Protein AF-A0A454VY52-F1 (afdb_monomer)

Mean predicted aligned error: 17.83 Å

Sequence (222 aa):
MTVPSAQPVSLRSGSPAVVELTGISASFTPLELEGLIRTAAEAVYGDEDDLSSRQRELASRAYTLMVWEAEADFEEKPAVCADGASSPSGYARLLALQEQLRAQALIVETEFTELLRALFPQAAHMVLRIGRNDSFILSRAVTAQGATVHLFDDPDHPMPALPEELARAWGLDPQLEPDLDHIVGDLQEAGVTFGSLPEEARDLEIGDRYEYIPSLSLETAT

Structure (mmCIF, N/CA/C/O backbone):
data_AF-A0A454VY52-F1
#
_entry.id   AF-A0A454VY52-F1
#
loop_
_atom_site.group_PDB
_atom_site.id
_atom_site.type_symbol
_atom_site.label_atom_id
_atom_site.label_alt_id
_atom_site.label_comp_id
_atom_site.label_asym_id
_atom_site.label_entity_id
_atom_site.label_seq_id
_atom_site.pdbx_PDB_ins_code
_atom_site.Cartn_x
_atom_site.Cartn_y
_atom_site.Cartn_z
_atom_site.occupancy
_atom_site.B_iso_or_equiv
_atom_site.auth_seq_id
_atom_site.auth_comp_id
_atom_site.auth_asym_id
_atom_site.auth_atom_id
_atom_site.pdbx_PDB_model_num
ATOM 1 N N . MET A 1 1 ? -50.485 11.106 -31.209 1.00 38.19 1 MET A N 1
ATOM 2 C CA . MET A 1 1 ? -49.590 10.997 -30.039 1.00 38.19 1 MET A CA 1
ATOM 3 C C . MET A 1 1 ? -48.591 9.906 -30.365 1.00 38.19 1 MET A C 1
ATOM 5 O O . MET A 1 1 ? -48.995 8.760 -30.493 1.00 38.19 1 MET A O 1
ATOM 9 N N . THR A 1 2 ? -47.349 10.290 -30.644 1.00 38.47 2 THR A N 1
ATOM 10 C CA . THR A 1 2 ? -46.321 9.423 -31.237 1.00 38.47 2 THR A CA 1
ATOM 11 C C . THR A 1 2 ? -45.205 9.250 -30.215 1.00 38.47 2 THR A C 1
ATOM 13 O O . THR A 1 2 ? -44.679 10.242 -29.717 1.00 38.47 2 THR A O 1
ATOM 16 N N . VAL A 1 3 ? -44.900 8.003 -29.868 1.00 36.75 3 VAL A N 1
ATOM 17 C CA . VAL A 1 3 ? -43.839 7.617 -28.926 1.00 36.75 3 VAL A CA 1
ATOM 18 C C . VAL A 1 3 ? -42.485 7.677 -29.652 1.00 36.75 3 VAL A C 1
ATOM 20 O O . VAL A 1 3 ? -42.415 7.179 -30.777 1.00 36.75 3 VAL A O 1
ATOM 23 N N . PRO A 1 4 ? -41.414 8.258 -29.080 1.00 40.66 4 PRO A N 1
ATOM 24 C CA . PRO A 1 4 ? -40.087 8.190 -29.683 1.00 40.66 4 PRO A CA 1
ATOM 25 C C . PRO A 1 4 ? -39.418 6.839 -29.389 1.00 40.66 4 PRO A C 1
ATOM 27 O O . PRO A 1 4 ? -39.290 6.428 -28.237 1.00 40.66 4 PRO A O 1
ATOM 30 N N . SER A 1 5 ? -38.981 6.160 -30.451 1.00 37.31 5 SER A N 1
ATOM 31 C CA . SER A 1 5 ? -38.147 4.956 -30.393 1.00 37.31 5 SER A CA 1
ATOM 32 C C . SER A 1 5 ? -36.747 5.285 -29.872 1.00 37.31 5 SER A C 1
ATOM 34 O O . SER A 1 5 ? -36.065 6.150 -30.422 1.00 37.31 5 SER A O 1
ATOM 36 N N . ALA A 1 6 ? -36.302 4.554 -28.851 1.00 38.78 6 ALA A N 1
ATOM 37 C CA . ALA A 1 6 ? -34.914 4.545 -28.407 1.00 38.78 6 ALA A CA 1
ATOM 38 C C . ALA A 1 6 ? -34.026 3.866 -29.465 1.00 38.78 6 ALA A C 1
ATOM 40 O O . ALA A 1 6 ? -34.329 2.765 -29.929 1.00 38.78 6 ALA A O 1
ATOM 41 N N . GLN A 1 7 ? -32.937 4.529 -29.854 1.00 39.19 7 GLN A N 1
ATOM 42 C CA . GLN A 1 7 ? -31.888 3.925 -30.675 1.00 39.19 7 GLN A CA 1
ATOM 43 C C . GLN A 1 7 ? -30.948 3.093 -29.787 1.00 39.19 7 GLN A C 1
ATOM 45 O O . GLN A 1 7 ? -30.604 3.549 -28.694 1.00 39.19 7 GLN A O 1
ATOM 50 N N . PRO A 1 8 ? -30.502 1.903 -30.225 1.00 39.50 8 PRO A N 1
ATOM 51 C CA . PRO A 1 8 ? -29.491 1.146 -29.501 1.00 39.50 8 PRO A CA 1
ATOM 52 C C . PRO A 1 8 ? -28.125 1.835 -29.620 1.00 39.50 8 PRO A C 1
ATOM 54 O O . PRO A 1 8 ? -27.665 2.163 -30.713 1.00 39.50 8 PRO A O 1
ATOM 57 N N . VAL A 1 9 ? -27.480 2.044 -28.472 1.00 42.03 9 VAL A N 1
ATOM 58 C CA . VAL A 1 9 ? -26.104 2.535 -28.365 1.00 42.03 9 VAL A CA 1
ATOM 59 C C . VAL A 1 9 ? -25.166 1.462 -28.918 1.00 42.03 9 VAL A C 1
ATOM 61 O O . VAL A 1 9 ? -25.049 0.376 -28.354 1.00 42.03 9 VAL A O 1
ATOM 64 N N . SER A 1 10 ? -24.502 1.762 -30.033 1.00 38.31 10 SER A N 1
ATOM 65 C CA . SER A 1 10 ? -23.428 0.931 -30.577 1.00 38.31 10 SER A CA 1
ATOM 66 C C . SER A 1 10 ? -22.251 0.895 -29.602 1.00 38.31 10 SER A C 1
ATOM 68 O O . SER A 1 10 ? -21.487 1.856 -29.507 1.00 38.31 10 SER A O 1
ATOM 70 N N . LEU A 1 11 ? -22.086 -0.228 -28.903 1.00 39.97 11 LEU A N 1
ATOM 71 C CA . LEU A 1 11 ? -20.856 -0.571 -28.194 1.00 39.97 11 LEU A CA 1
ATOM 72 C C . LEU A 1 11 ? -19.725 -0.678 -29.224 1.00 39.97 11 LEU A C 1
ATOM 74 O O . LEU A 1 11 ? -19.688 -1.600 -30.038 1.00 39.97 11 LEU A O 1
ATOM 78 N N . ARG A 1 12 ? -18.808 0.293 -29.217 1.00 40.50 12 ARG A N 1
ATOM 79 C CA . ARG A 1 12 ? -17.539 0.172 -29.934 1.00 40.50 12 ARG A CA 1
ATOM 80 C C . ARG A 1 12 ? -16.719 -0.910 -29.235 1.00 40.50 12 ARG A C 1
ATOM 82 O O . ARG A 1 12 ? -16.212 -0.682 -28.143 1.00 40.50 12 ARG A O 1
ATOM 89 N N . SER A 1 13 ? -16.595 -2.074 -29.865 1.00 42.94 13 SER A N 1
ATOM 90 C CA . SER A 1 13 ? -15.594 -3.078 -29.508 1.00 42.94 13 SER A CA 1
ATOM 91 C C . SER A 1 13 ? -14.200 -2.459 -29.632 1.00 42.94 13 SER A C 1
ATOM 93 O O . SER A 1 13 ? -13.708 -2.248 -30.740 1.00 42.94 13 SER A O 1
ATOM 95 N N . GLY A 1 14 ? -13.578 -2.130 -28.500 1.00 37.53 14 GLY A N 1
ATOM 96 C CA . GLY A 1 14 ? -12.150 -1.846 -28.431 1.00 37.53 14 GLY A CA 1
ATOM 97 C C . GLY A 1 14 ? -11.383 -3.155 -28.590 1.00 37.53 14 GLY A C 1
ATOM 98 O O . GLY A 1 14 ? -11.538 -4.066 -27.782 1.00 37.53 14 GLY A O 1
ATOM 99 N N . SER A 1 15 ? -10.601 -3.270 -29.660 1.00 39.31 15 SER A N 1
ATOM 100 C CA . SER A 1 15 ? -9.605 -4.333 -29.806 1.00 39.31 15 SER A CA 1
ATOM 101 C C . SER A 1 15 ? -8.561 -4.183 -28.686 1.00 39.31 15 SER A C 1
ATOM 103 O O . SER A 1 15 ? -8.187 -3.041 -28.405 1.00 39.31 15 SER A O 1
ATOM 105 N N . PRO A 1 16 ? -8.076 -5.265 -28.044 1.00 41.09 16 PRO A N 1
ATOM 106 C CA . PRO A 1 16 ? -6.993 -5.149 -27.072 1.00 41.09 16 PRO A CA 1
ATOM 107 C C . PRO A 1 16 ? -5.774 -4.535 -27.765 1.00 41.09 16 PRO A C 1
ATOM 109 O O . PRO A 1 16 ? -5.419 -4.940 -28.875 1.00 41.09 16 PRO A O 1
ATOM 112 N N . ALA A 1 17 ? -5.173 -3.522 -27.141 1.00 45.44 17 ALA A N 1
ATOM 113 C CA . ALA A 1 17 ? -3.943 -2.921 -27.629 1.00 45.44 17 ALA A CA 1
ATOM 114 C C . ALA A 1 17 ? -2.857 -4.007 -27.667 1.00 45.44 17 ALA A C 1
ATOM 116 O O . ALA A 1 17 ? -2.476 -4.553 -26.635 1.00 45.44 17 ALA A O 1
ATOM 117 N N . VAL A 1 18 ? -2.403 -4.361 -28.868 1.00 47.44 18 VAL A N 1
ATOM 118 C CA . VAL A 1 18 ? -1.293 -5.296 -29.052 1.00 47.44 18 VAL A CA 1
ATOM 119 C C . VAL A 1 18 ? -0.018 -4.521 -28.745 1.00 47.44 18 VAL A C 1
ATOM 121 O O . VAL A 1 18 ? 0.366 -3.635 -29.504 1.00 47.44 18 VAL A O 1
ATOM 124 N N . VAL A 1 19 ? 0.595 -4.808 -27.597 1.00 54.12 19 VAL A N 1
ATOM 125 C CA . VAL A 1 19 ? 1.893 -4.241 -27.222 1.00 54.12 19 VAL A CA 1
ATOM 126 C C . VAL A 1 19 ? 2.963 -4.950 -28.046 1.00 54.12 19 VAL A C 1
ATOM 128 O O . VAL A 1 19 ? 3.201 -6.144 -27.873 1.00 54.12 19 VAL A O 1
ATOM 131 N N . GLU A 1 20 ? 3.582 -4.223 -28.971 1.00 62.28 20 GLU A N 1
ATOM 132 C CA . GLU A 1 20 ? 4.707 -4.716 -29.762 1.00 62.28 20 GLU A CA 1
ATOM 133 C C . GLU A 1 20 ? 6.004 -4.484 -28.975 1.00 62.28 20 GLU A C 1
ATOM 135 O O . GLU A 1 20 ? 6.396 -3.347 -28.712 1.00 62.28 20 GLU A O 1
ATOM 140 N N . LEU A 1 21 ? 6.635 -5.573 -28.533 1.00 61.97 21 LEU A N 1
ATOM 141 C CA . LEU A 1 21 ? 7.903 -5.527 -27.807 1.00 61.97 21 LEU A CA 1
ATOM 142 C C . LEU A 1 21 ? 9.052 -5.287 -28.794 1.00 61.97 21 LEU A C 1
ATOM 144 O O . LEU A 1 21 ? 9.101 -5.907 -29.853 1.00 61.97 21 LEU A O 1
ATOM 148 N N . THR A 1 22 ? 9.989 -4.406 -28.442 1.00 70.31 22 THR A N 1
ATOM 149 C CA . THR A 1 22 ? 11.142 -4.044 -29.284 1.00 70.31 22 THR A CA 1
ATOM 150 C C . THR A 1 22 ? 12.463 -4.273 -28.555 1.00 70.31 22 THR A C 1
ATOM 152 O O . THR A 1 22 ? 12.531 -4.076 -27.343 1.00 70.31 22 THR A O 1
ATOM 155 N N . GLY A 1 23 ? 13.531 -4.597 -29.292 1.00 73.25 23 GLY A N 1
ATOM 156 C CA . GLY A 1 23 ? 14.863 -4.857 -28.730 1.00 73.25 23 GLY A CA 1
ATOM 157 C C . GLY A 1 23 ? 14.980 -6.268 -28.148 1.00 73.25 23 GLY A C 1
ATOM 158 O O . GLY A 1 23 ? 14.305 -7.19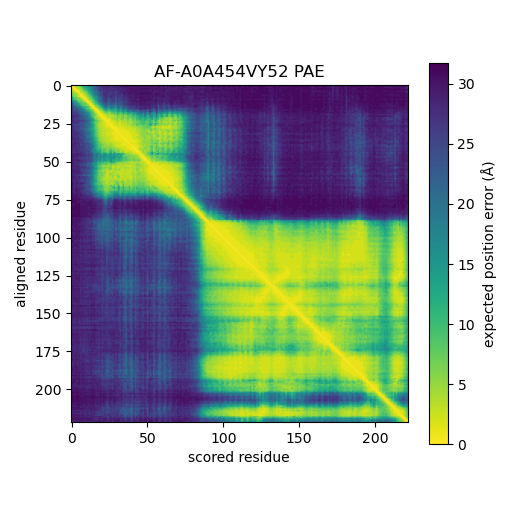0 -28.608 1.00 73.25 23 GLY A O 1
ATOM 159 N N . ILE A 1 24 ? 15.811 -6.448 -27.119 1.00 68.50 24 ILE A N 1
ATOM 160 C CA . ILE A 1 24 ? 16.050 -7.760 -26.489 1.00 68.50 24 ILE A CA 1
ATOM 161 C C . ILE A 1 24 ? 14.750 -8.420 -26.005 1.00 68.50 24 ILE A C 1
ATOM 163 O O . ILE A 1 24 ? 14.586 -9.629 -26.163 1.00 68.50 24 ILE A O 1
ATOM 167 N N . SER A 1 25 ? 13.787 -7.644 -25.497 1.00 70.62 25 SER A N 1
ATOM 168 C CA . SER A 1 25 ? 12.498 -8.156 -25.006 1.00 70.62 25 SER A CA 1
ATOM 169 C C . SER A 1 25 ? 11.636 -8.813 -26.091 1.00 70.62 25 SER A C 1
ATOM 171 O O . SER A 1 25 ? 10.838 -9.687 -25.769 1.00 70.62 25 SER A O 1
ATOM 173 N N . ALA A 1 26 ? 11.840 -8.479 -27.371 1.00 80.38 26 ALA A N 1
ATOM 174 C CA . ALA A 1 26 ? 11.170 -9.138 -28.495 1.00 80.38 26 ALA A CA 1
ATOM 175 C C . ALA A 1 26 ? 11.631 -10.595 -28.702 1.00 80.38 26 ALA A C 1
ATOM 177 O O . ALA A 1 26 ? 10.949 -11.378 -29.361 1.00 80.38 26 ALA A O 1
ATOM 178 N N . SER A 1 27 ? 12.787 -10.966 -28.139 1.00 76.50 27 SER A N 1
ATOM 179 C CA . SER A 1 27 ? 13.351 -12.321 -28.229 1.00 76.50 27 SER A CA 1
ATOM 180 C C . SER A 1 27 ? 12.780 -13.286 -27.187 1.00 76.50 27 SER A C 1
ATOM 182 O O . SER A 1 27 ? 13.169 -14.455 -27.160 1.00 76.50 27 SER A O 1
ATOM 184 N N . PHE A 1 28 ? 11.878 -12.805 -26.328 1.00 74.19 28 PHE A N 1
ATOM 185 C CA . PHE A 1 28 ? 11.302 -13.562 -25.225 1.00 74.19 28 PHE A CA 1
ATOM 186 C C . PHE A 1 28 ? 9.781 -13.578 -25.319 1.00 74.19 28 PHE A C 1
ATOM 188 O O . PHE A 1 28 ? 9.130 -12.581 -25.631 1.00 74.19 28 PHE A O 1
ATOM 195 N N . THR A 1 29 ? 9.198 -14.731 -25.019 1.00 75.31 29 THR A N 1
ATOM 196 C CA . THR A 1 29 ? 7.755 -14.842 -24.816 1.00 75.31 29 THR A CA 1
ATOM 197 C C . THR A 1 29 ? 7.339 -14.124 -23.524 1.00 75.31 29 THR A C 1
ATOM 199 O O . THR A 1 29 ? 8.159 -13.970 -22.616 1.00 75.31 29 THR A O 1
ATOM 202 N N . PRO A 1 30 ? 6.059 -13.737 -23.370 1.00 72.25 30 PRO A N 1
ATOM 203 C CA . PRO A 1 30 ? 5.575 -13.114 -22.134 1.00 72.25 30 PRO A CA 1
ATOM 204 C C . PRO A 1 30 ? 5.890 -13.924 -20.865 1.00 72.25 30 PRO A C 1
ATOM 206 O O . PRO A 1 30 ? 6.286 -13.358 -19.852 1.00 72.25 30 PRO A O 1
ATOM 209 N N . LEU A 1 31 ? 5.803 -15.257 -20.946 1.00 65.94 31 LEU A N 1
ATOM 210 C CA . LEU A 1 31 ? 6.137 -16.169 -19.843 1.00 65.94 31 LEU A CA 1
ATOM 211 C C . LEU A 1 31 ? 7.638 -16.189 -19.518 1.00 65.94 31 LEU A C 1
ATOM 213 O O . LEU A 1 31 ? 8.027 -16.381 -18.369 1.00 65.94 31 LEU A O 1
ATOM 217 N N . GLU A 1 32 ? 8.498 -16.014 -20.519 1.00 64.94 32 GLU A N 1
ATOM 218 C CA . GLU A 1 32 ? 9.943 -15.926 -20.305 1.00 64.94 32 GLU A CA 1
ATOM 219 C C . GLU A 1 32 ? 10.342 -14.566 -19.724 1.00 64.94 32 GLU A C 1
ATOM 221 O O . GLU A 1 32 ? 11.249 -14.520 -18.899 1.00 64.94 32 GLU A O 1
ATOM 226 N N . LEU A 1 33 ? 9.645 -13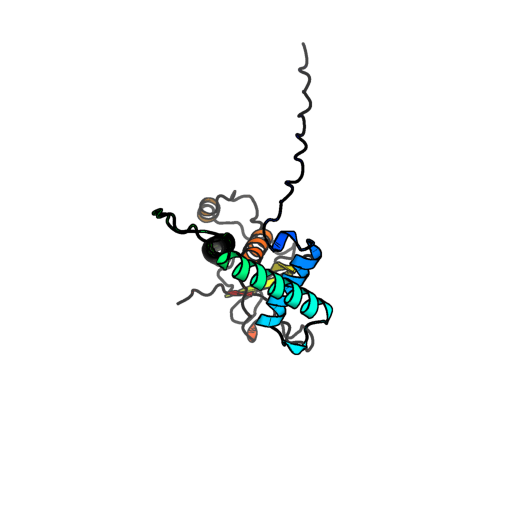.482 -20.085 1.00 72.31 33 LEU A N 1
ATOM 227 C CA . LEU A 1 33 ? 9.842 -12.161 -19.479 1.00 72.31 33 LEU A CA 1
ATOM 228 C C . LEU A 1 33 ? 9.432 -12.146 -18.006 1.00 72.31 33 LEU A C 1
ATOM 230 O O . LEU A 1 33 ? 10.197 -11.675 -17.170 1.00 72.31 33 LEU A O 1
ATOM 234 N N . GLU A 1 34 ? 8.277 -12.720 -17.671 1.00 73.25 34 GLU A N 1
ATOM 235 C CA . GLU A 1 34 ? 7.867 -12.916 -16.277 1.00 73.25 34 GLU A CA 1
ATOM 236 C C . GLU A 1 34 ? 8.902 -13.758 -15.511 1.00 73.25 34 GLU A C 1
ATOM 238 O O . GLU A 1 34 ? 9.314 -13.402 -14.406 1.00 73.25 34 GLU A O 1
ATOM 243 N N . GLY A 1 35 ? 9.387 -14.839 -16.132 1.00 69.69 35 GLY A N 1
ATOM 244 C CA . GLY A 1 35 ? 10.448 -15.676 -15.577 1.00 69.69 35 GLY A CA 1
ATOM 245 C C . GLY A 1 35 ? 11.749 -14.908 -15.330 1.00 69.69 35 GLY A C 1
ATOM 246 O O . GLY A 1 35 ? 12.363 -15.084 -14.280 1.00 69.69 35 GLY A O 1
ATOM 247 N N . LEU A 1 36 ? 12.155 -14.030 -16.249 1.00 75.69 36 LEU A N 1
ATOM 248 C CA . LEU A 1 36 ? 13.336 -13.174 -16.104 1.00 75.69 36 LEU A CA 1
ATOM 249 C C . LEU A 1 36 ? 13.170 -12.139 -14.986 1.00 75.69 36 LEU A C 1
ATOM 251 O O . LEU A 1 36 ? 14.092 -11.966 -14.194 1.00 75.69 36 LEU A O 1
ATOM 255 N N . ILE A 1 37 ? 12.002 -11.500 -14.880 1.00 72.75 37 ILE A N 1
ATOM 256 C CA . ILE A 1 37 ? 11.701 -10.526 -13.819 1.00 72.75 37 ILE A CA 1
ATOM 257 C C . ILE A 1 37 ? 11.744 -11.204 -12.447 1.00 72.75 37 ILE A C 1
ATOM 259 O O . ILE A 1 37 ? 12.391 -10.701 -11.530 1.00 72.75 37 ILE A O 1
ATOM 263 N N . ARG A 1 38 ? 11.124 -12.383 -12.316 1.00 72.00 38 ARG A N 1
ATOM 264 C CA . ARG A 1 38 ? 11.160 -13.164 -11.072 1.00 72.00 38 ARG A CA 1
ATOM 265 C C . ARG A 1 38 ? 12.580 -13.611 -10.724 1.00 72.00 38 ARG A C 1
ATOM 267 O O . ARG A 1 38 ? 12.989 -13.481 -9.581 1.00 72.00 38 ARG A O 1
ATOM 274 N N . THR A 1 39 ? 13.349 -14.055 -11.719 1.00 73.56 39 THR A N 1
ATOM 275 C CA . THR A 1 39 ? 14.765 -14.427 -11.544 1.00 73.56 39 THR A CA 1
ATOM 276 C C . THR A 1 39 ? 15.608 -13.245 -11.065 1.00 73.56 39 THR A C 1
ATOM 278 O O . THR A 1 39 ? 16.445 -13.411 -10.187 1.00 73.56 39 THR A O 1
ATOM 281 N N . ALA A 1 40 ? 15.385 -12.045 -11.610 1.00 70.38 40 ALA A N 1
ATOM 282 C CA . ALA A 1 40 ? 16.086 -10.838 -11.178 1.00 70.38 40 ALA A CA 1
ATOM 283 C C . ALA A 1 40 ? 15.712 -10.439 -9.742 1.00 70.38 40 ALA A C 1
ATOM 285 O O . ALA A 1 40 ? 16.581 -10.041 -8.974 1.00 70.38 40 ALA A O 1
ATOM 286 N N . ALA A 1 41 ? 14.441 -10.589 -9.362 1.00 61.91 41 ALA A N 1
ATOM 287 C CA . ALA A 1 41 ? 13.999 -10.357 -7.991 1.00 61.91 41 ALA A CA 1
ATOM 288 C C . ALA A 1 41 ? 14.614 -11.374 -7.010 1.00 61.91 41 ALA A C 1
ATOM 290 O O . ALA A 1 41 ? 15.133 -10.983 -5.969 1.00 61.91 41 ALA A O 1
ATOM 291 N N . GLU A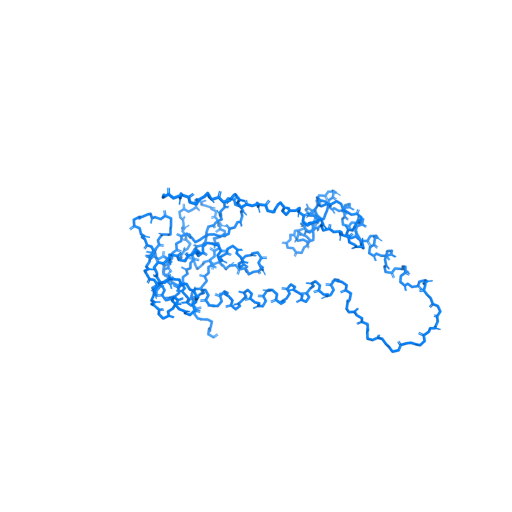 1 42 ? 14.623 -12.663 -7.356 1.00 68.75 42 GLU A N 1
ATOM 292 C CA . GLU A 1 42 ? 15.230 -13.722 -6.537 1.00 68.75 42 GLU A CA 1
ATOM 293 C C . GLU A 1 42 ? 16.749 -13.556 -6.400 1.00 68.75 42 GLU A C 1
ATOM 295 O O . GLU A 1 42 ? 17.276 -13.748 -5.314 1.00 68.75 42 GLU A O 1
ATOM 300 N N . ALA A 1 43 ? 17.452 -13.113 -7.445 1.00 65.12 43 ALA A N 1
ATOM 301 C CA . ALA A 1 43 ? 18.889 -12.841 -7.366 1.00 65.12 43 ALA A CA 1
ATOM 302 C C . ALA A 1 43 ? 19.241 -11.620 -6.489 1.00 65.12 43 ALA A C 1
ATOM 304 O O . ALA A 1 43 ? 20.348 -11.537 -5.970 1.00 65.12 43 ALA A O 1
ATOM 305 N N . VAL A 1 44 ? 18.326 -10.654 -6.331 1.00 63.22 44 VAL A N 1
ATOM 306 C CA . VAL A 1 44 ? 18.555 -9.441 -5.519 1.00 63.22 44 VAL A CA 1
ATOM 307 C C . VAL A 1 44 ? 18.138 -9.639 -4.059 1.00 63.22 44 VAL A C 1
ATOM 309 O O . VAL A 1 44 ? 18.764 -9.071 -3.163 1.00 63.22 44 VAL A O 1
ATOM 312 N N . TYR A 1 45 ? 17.075 -10.410 -3.817 1.00 59.00 45 TYR A N 1
ATOM 313 C CA . TYR A 1 45 ? 16.438 -10.530 -2.500 1.00 5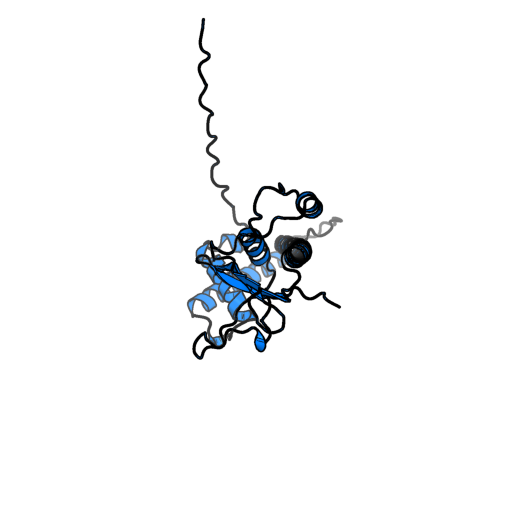9.00 45 TYR A CA 1
ATOM 314 C C . TYR A 1 45 ? 16.488 -11.941 -1.892 1.00 59.00 45 TYR A C 1
ATOM 316 O O . TYR A 1 45 ? 16.144 -12.098 -0.721 1.00 59.00 45 TYR A O 1
ATOM 324 N N . GLY A 1 46 ? 16.885 -12.955 -2.661 1.00 60.75 46 GLY A N 1
ATOM 325 C CA . GLY A 1 46 ? 16.996 -14.355 -2.243 1.00 60.75 46 GLY A CA 1
ATOM 326 C C . GLY A 1 46 ? 18.439 -14.869 -2.237 1.00 60.75 46 GLY A C 1
ATOM 327 O O . GLY A 1 46 ? 19.389 -14.091 -2.314 1.00 60.75 46 GLY A O 1
ATOM 328 N N . ASP A 1 47 ? 18.599 -16.188 -2.113 1.00 60.44 47 ASP A N 1
ATOM 329 C CA . ASP A 1 47 ? 19.894 -16.864 -2.236 1.00 60.44 47 ASP A CA 1
ATOM 330 C C . ASP A 1 47 ? 20.159 -17.203 -3.714 1.00 60.44 47 ASP A C 1
ATOM 332 O O . ASP A 1 47 ? 19.325 -17.819 -4.383 1.00 60.44 47 ASP A O 1
ATOM 336 N N . GLU A 1 48 ? 21.313 -16.798 -4.252 1.00 57.50 48 GLU A N 1
ATOM 337 C CA . GLU A 1 48 ? 21.664 -17.002 -5.667 1.00 57.50 48 GLU A CA 1
ATOM 338 C C . GLU A 1 48 ? 21.699 -18.495 -6.052 1.00 57.50 48 GLU A C 1
ATOM 340 O O . GLU A 1 48 ? 21.482 -18.858 -7.217 1.00 57.50 48 GLU A O 1
ATOM 345 N N . ASP A 1 49 ? 21.931 -19.377 -5.076 1.00 63.03 49 ASP A N 1
ATOM 346 C CA . ASP A 1 49 ? 21.978 -20.823 -5.283 1.00 63.03 49 ASP A CA 1
ATOM 347 C C . ASP A 1 49 ? 20.593 -21.465 -5.489 1.00 63.03 49 ASP A C 1
ATOM 349 O O . ASP A 1 49 ? 20.512 -22.548 -6.092 1.00 63.03 49 ASP A O 1
ATOM 353 N N . ASP A 1 50 ? 19.513 -20.775 -5.105 1.00 65.50 50 ASP A N 1
ATOM 354 C CA . ASP A 1 50 ? 18.129 -21.260 -5.195 1.00 65.50 50 ASP A CA 1
ATOM 355 C C . ASP A 1 50 ? 17.525 -21.139 -6.603 1.00 65.50 50 ASP A C 1
ATOM 357 O O . ASP A 1 50 ? 16.467 -21.709 -6.890 1.00 65.50 50 ASP A O 1
ATOM 361 N N . LEU A 1 51 ? 18.213 -20.464 -7.531 1.00 67.88 51 LEU A N 1
ATOM 362 C CA . LEU A 1 51 ? 17.727 -20.311 -8.900 1.00 67.88 51 LEU A CA 1
ATOM 363 C C . LEU A 1 51 ? 17.599 -21.672 -9.595 1.00 67.88 51 LEU A C 1
ATOM 365 O O . LEU A 1 51 ? 18.562 -22.432 -9.743 1.00 67.88 51 LEU A O 1
ATOM 369 N N . SER A 1 52 ? 16.423 -21.979 -10.133 1.00 72.62 52 SER A N 1
ATOM 370 C CA . SER A 1 52 ? 16.239 -23.198 -10.923 1.00 72.62 52 SER A CA 1
ATOM 371 C C . SER A 1 52 ? 17.114 -23.188 -12.186 1.00 72.62 52 SER A C 1
ATOM 373 O O . SER A 1 52 ? 17.481 -22.138 -12.720 1.00 72.62 52 SER A O 1
ATOM 375 N N . SER A 1 53 ? 17.429 -24.368 -12.732 1.00 71.00 53 SER A N 1
ATOM 376 C CA . SER A 1 53 ? 18.232 -24.478 -13.964 1.00 71.00 53 SER A CA 1
ATOM 377 C C . SER A 1 53 ? 17.629 -23.695 -15.138 1.00 71.00 53 SER A C 1
ATOM 379 O O . SER A 1 53 ? 18.366 -23.131 -15.940 1.00 71.00 53 SER A O 1
ATOM 381 N N . ARG A 1 54 ? 16.294 -23.601 -15.200 1.00 67.81 54 ARG A N 1
ATOM 382 C CA . ARG A 1 54 ? 15.570 -22.835 -16.223 1.00 67.81 54 ARG A CA 1
ATOM 383 C C . ARG A 1 54 ? 15.745 -21.323 -16.055 1.00 67.81 54 ARG A C 1
ATOM 385 O O . ARG A 1 54 ? 15.861 -20.612 -17.046 1.00 67.81 54 ARG A O 1
ATOM 392 N N . GLN A 1 55 ? 15.786 -20.829 -14.820 1.00 65.69 55 GLN A N 1
ATOM 393 C CA . GLN A 1 55 ? 16.023 -19.411 -14.530 1.00 65.69 55 GLN A CA 1
ATOM 394 C C . GLN A 1 55 ? 17.463 -19.011 -14.858 1.00 65.69 55 GLN A C 1
ATOM 396 O O . GLN A 1 55 ? 17.680 -17.991 -15.505 1.00 65.69 55 GLN A O 1
ATOM 401 N N . ARG A 1 56 ? 18.440 -19.866 -14.523 1.00 69.69 56 ARG A N 1
ATOM 402 C CA . ARG A 1 56 ? 19.847 -19.660 -14.907 1.00 69.69 56 ARG A CA 1
ATOM 403 C C . ARG A 1 56 ? 20.034 -19.662 -16.428 1.00 69.69 56 ARG A C 1
ATOM 405 O O . ARG A 1 56 ? 20.769 -18.831 -16.953 1.00 69.69 56 ARG A O 1
ATOM 412 N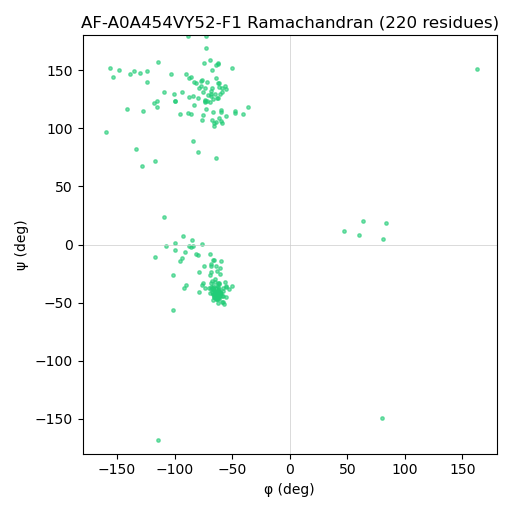 N . GLU A 1 57 ? 19.345 -20.550 -17.145 1.00 71.81 57 GLU A N 1
ATOM 413 C CA . GLU A 1 57 ? 19.357 -20.582 -18.614 1.00 71.81 57 GLU A CA 1
ATOM 414 C C . GLU A 1 57 ? 18.773 -19.296 -19.219 1.00 71.81 57 GLU A C 1
ATOM 416 O O . GLU A 1 57 ? 19.381 -18.701 -20.110 1.00 71.81 57 GLU A O 1
ATOM 421 N N . LEU A 1 58 ? 17.622 -18.836 -18.716 1.00 66.06 58 LEU A N 1
ATOM 422 C CA . LEU A 1 58 ? 16.994 -17.595 -19.173 1.00 66.06 58 LEU A CA 1
ATOM 423 C C . LEU A 1 58 ? 17.881 -16.379 -18.892 1.00 66.06 58 LEU A C 1
ATOM 425 O O . LEU A 1 58 ? 18.115 -15.585 -19.802 1.00 66.06 58 LEU A O 1
ATOM 429 N N . ALA A 1 59 ? 18.430 -16.270 -17.680 1.00 70.88 59 ALA A N 1
ATOM 430 C CA . ALA A 1 59 ? 19.348 -15.199 -17.305 1.00 70.88 59 ALA A CA 1
ATOM 431 C C . ALA A 1 59 ? 20.615 -15.201 -18.175 1.00 70.88 59 ALA A C 1
ATOM 433 O O . ALA A 1 59 ? 21.029 -14.154 -18.668 1.00 70.88 59 ALA A O 1
ATOM 434 N N . SER A 1 60 ? 21.189 -16.378 -18.447 1.00 71.06 60 SER A N 1
ATOM 435 C CA . SER A 1 60 ? 22.344 -16.512 -19.338 1.00 71.06 60 SER A CA 1
ATOM 436 C C . SER A 1 60 ? 22.015 -16.100 -20.775 1.00 71.06 60 SER A C 1
ATOM 438 O O . SER A 1 60 ? 22.808 -15.387 -21.387 1.00 71.06 60 SER A O 1
ATOM 440 N N . ARG A 1 61 ? 20.848 -16.489 -21.312 1.00 70.75 61 ARG A N 1
ATOM 441 C CA . ARG A 1 61 ? 20.401 -16.075 -22.654 1.00 70.75 61 ARG A CA 1
ATOM 442 C C . ARG A 1 61 ? 20.173 -14.566 -22.738 1.00 70.75 61 ARG A C 1
ATOM 444 O O . ARG A 1 61 ? 20.594 -13.952 -23.714 1.00 70.75 61 ARG A O 1
ATOM 451 N N . ALA A 1 62 ? 19.548 -13.968 -21.724 1.00 71.56 62 ALA A N 1
ATOM 452 C CA . ALA A 1 62 ? 19.362 -12.521 -21.645 1.00 71.56 62 ALA A CA 1
ATOM 453 C C . ALA A 1 62 ? 20.709 -11.786 -21.586 1.00 71.56 62 ALA A C 1
ATOM 455 O O . ALA A 1 62 ? 20.918 -10.837 -22.336 1.00 71.56 62 ALA A O 1
ATOM 456 N N . TYR A 1 63 ? 21.650 -12.279 -20.777 1.00 69.94 63 TYR A N 1
ATOM 457 C CA . TYR A 1 63 ? 22.999 -11.726 -20.679 1.00 69.94 63 TYR A CA 1
ATOM 458 C C . TYR A 1 63 ? 23.761 -11.792 -22.010 1.00 69.94 63 TYR A C 1
ATOM 460 O O . TYR A 1 63 ? 24.335 -10.794 -22.432 1.00 69.94 63 TYR A O 1
ATOM 468 N N . THR A 1 64 ? 23.726 -12.922 -22.725 1.00 70.69 64 THR A N 1
ATOM 469 C CA . THR A 1 64 ? 24.364 -13.036 -24.049 1.00 70.69 64 THR A CA 1
ATOM 470 C C . THR A 1 64 ? 23.782 -12.046 -25.057 1.00 70.69 64 THR A C 1
ATOM 472 O O . THR A 1 64 ? 24.537 -11.429 -25.801 1.00 70.69 64 THR A O 1
ATOM 475 N N . LEU A 1 65 ? 22.460 -11.848 -25.061 1.00 70.81 65 LEU A N 1
ATOM 476 C CA . LEU A 1 65 ? 21.816 -10.865 -25.937 1.00 70.81 65 LEU A CA 1
ATOM 477 C C . LEU A 1 65 ? 22.198 -9.424 -25.570 1.00 70.81 65 LEU A C 1
ATOM 479 O O . LEU A 1 65 ? 22.418 -8.624 -26.471 1.00 70.81 65 LEU A O 1
ATOM 483 N N . MET A 1 66 ? 22.340 -9.111 -24.278 1.00 71.81 66 MET A N 1
ATOM 484 C CA . MET A 1 66 ? 22.822 -7.802 -23.811 1.00 71.81 66 MET A CA 1
ATOM 485 C C . MET A 1 66 ? 24.278 -7.546 -24.203 1.00 71.81 66 MET A C 1
ATOM 487 O O . MET A 1 66 ? 24.619 -6.432 -24.590 1.00 71.81 66 MET A O 1
ATOM 491 N N . VAL A 1 67 ? 25.135 -8.569 -24.139 1.00 71.25 67 VAL A N 1
ATOM 492 C CA . VAL A 1 67 ? 26.533 -8.472 -24.581 1.00 71.25 67 VAL A CA 1
ATOM 493 C C . VAL A 1 67 ? 26.610 -8.270 -26.095 1.00 71.25 67 VAL A C 1
ATOM 495 O O . VAL A 1 67 ? 27.352 -7.409 -26.547 1.00 71.25 67 VAL A O 1
ATOM 498 N N . TRP A 1 68 ? 25.808 -8.991 -26.880 1.00 63.97 68 TRP A N 1
ATOM 499 C CA . TRP A 1 68 ? 25.776 -8.822 -28.336 1.00 63.97 68 TRP A CA 1
ATOM 500 C C . TRP A 1 68 ? 25.184 -7.484 -28.782 1.00 63.97 68 TRP A C 1
ATOM 502 O O . TRP A 1 68 ? 25.676 -6.909 -29.745 1.00 63.97 68 TRP A O 1
ATOM 512 N N . GLU A 1 69 ? 24.163 -6.967 -28.092 1.00 65.38 69 GLU A N 1
ATOM 513 C CA . GLU A 1 69 ? 23.641 -5.615 -28.339 1.00 65.38 69 GLU A CA 1
ATOM 514 C C . GLU A 1 69 ? 24.710 -4.559 -28.014 1.00 65.38 69 GLU A C 1
ATOM 516 O O . GLU A 1 69 ? 24.951 -3.660 -28.815 1.00 65.38 69 GLU A O 1
ATOM 521 N N . ALA A 1 70 ? 25.436 -4.733 -26.904 1.00 62.53 70 ALA A N 1
ATOM 522 C CA . ALA A 1 70 ? 26.535 -3.850 -26.529 1.00 62.53 70 ALA A CA 1
ATOM 523 C C . ALA A 1 70 ? 27.729 -3.920 -27.498 1.00 62.53 70 ALA A C 1
ATOM 525 O O . ALA A 1 70 ? 28.365 -2.900 -27.728 1.00 62.53 70 ALA A O 1
ATOM 526 N N . GLU A 1 71 ? 28.047 -5.088 -28.064 1.00 63.59 71 GLU A N 1
ATOM 527 C CA . GLU A 1 71 ? 29.125 -5.271 -29.050 1.00 63.59 71 GLU A CA 1
ATOM 528 C C . GLU A 1 71 ? 28.733 -4.766 -30.451 1.00 63.59 71 GLU A C 1
ATOM 530 O O . GLU A 1 71 ? 29.572 -4.200 -31.154 1.00 63.59 71 GLU A O 1
ATOM 535 N N . ALA A 1 72 ? 27.462 -4.900 -30.844 1.00 58.03 72 ALA A N 1
ATOM 536 C CA . ALA A 1 72 ? 26.943 -4.396 -32.118 1.00 58.03 72 ALA A CA 1
ATOM 537 C C . ALA A 1 72 ? 26.996 -2.859 -32.215 1.00 58.03 72 ALA A C 1
ATOM 539 O O . ALA A 1 72 ? 27.226 -2.322 -33.301 1.00 58.03 72 ALA A O 1
ATOM 540 N N . ASP A 1 73 ? 26.886 -2.154 -31.085 1.00 53.28 73 ASP A N 1
ATOM 541 C CA . ASP A 1 73 ? 27.068 -0.698 -31.003 1.00 53.28 73 ASP A CA 1
ATOM 542 C C . ASP A 1 73 ? 28.520 -0.238 -31.288 1.00 53.28 73 ASP A C 1
ATOM 544 O O . ASP A 1 73 ? 28.750 0.948 -31.539 1.00 53.28 73 ASP A O 1
ATOM 548 N N . PHE A 1 74 ? 29.512 -1.145 -31.306 1.00 49.16 74 PHE A N 1
ATOM 549 C CA . PHE A 1 74 ? 30.920 -0.806 -31.581 1.00 49.16 74 PHE A CA 1
ATOM 550 C C . PHE A 1 74 ? 31.363 -0.984 -33.044 1.00 49.16 74 PHE A C 1
ATOM 552 O O . PHE A 1 74 ? 32.417 -0.451 -33.404 1.00 49.16 74 PHE A O 1
ATOM 559 N N . GLU A 1 75 ? 30.604 -1.675 -33.905 1.00 52.06 75 GLU A N 1
ATOM 560 C CA . GLU A 1 75 ? 31.060 -2.011 -35.271 1.00 52.06 75 GLU A CA 1
ATOM 561 C C . GLU A 1 75 ? 30.389 -1.241 -36.427 1.00 52.06 75 GLU A C 1
ATOM 563 O O . GLU A 1 75 ? 30.828 -1.379 -37.571 1.00 52.06 75 GLU A O 1
ATOM 568 N N . GLU A 1 76 ? 29.422 -0.342 -36.186 1.00 43.94 76 GLU A N 1
ATOM 569 C CA . GLU A 1 76 ? 28.736 0.361 -37.287 1.00 43.94 76 GLU A CA 1
ATOM 570 C C . GLU A 1 76 ? 28.583 1.894 -37.109 1.00 43.94 76 GLU A C 1
ATOM 572 O O . GLU A 1 76 ? 27.517 2.387 -36.758 1.00 43.94 76 GLU A O 1
ATOM 577 N N . LYS A 1 77 ? 29.630 2.682 -37.438 1.00 41.28 77 LYS A N 1
ATOM 578 C CA . LYS A 1 77 ? 29.635 3.693 -38.542 1.00 41.28 77 LYS A CA 1
ATOM 579 C C . LYS A 1 77 ? 30.760 4.751 -38.481 1.00 41.28 77 LYS A C 1
ATOM 581 O O . LYS A 1 77 ? 31.191 5.158 -37.407 1.00 41.28 77 LYS A O 1
ATOM 586 N N . PRO A 1 78 ? 31.196 5.268 -39.656 1.00 40.72 78 PRO A N 1
ATOM 587 C CA . PRO A 1 78 ? 32.218 6.299 -39.775 1.00 40.72 78 PRO A CA 1
ATOM 588 C C . PRO A 1 78 ? 31.690 7.685 -39.386 1.00 40.72 78 PRO A C 1
ATOM 590 O O . PRO A 1 78 ? 30.501 7.983 -39.494 1.00 40.72 78 PRO A O 1
ATOM 593 N N . ALA A 1 79 ? 32.638 8.534 -38.990 1.00 48.47 79 ALA A N 1
ATOM 594 C CA . ALA A 1 79 ? 32.479 9.915 -38.562 1.00 48.47 79 ALA A CA 1
ATOM 595 C C . ALA A 1 79 ? 31.463 10.728 -39.386 1.00 48.47 79 ALA A C 1
ATOM 597 O O . ALA A 1 79 ? 31.719 11.105 -40.531 1.00 48.47 79 ALA A O 1
ATOM 598 N N . VAL A 1 80 ? 30.355 11.094 -38.745 1.00 37.62 80 VAL A N 1
ATOM 599 C CA . VAL A 1 80 ? 29.566 12.274 -39.096 1.00 37.62 80 VAL A CA 1
ATOM 600 C C . VAL A 1 80 ? 29.397 13.081 -37.819 1.00 37.62 80 VAL A C 1
ATOM 602 O O . VAL A 1 80 ? 28.777 12.629 -36.861 1.00 37.62 80 VAL A O 1
ATOM 605 N N . CYS A 1 81 ? 29.986 14.275 -37.804 1.00 45.66 81 CYS A N 1
ATOM 606 C CA . CYS A 1 81 ? 29.715 15.281 -36.792 1.00 45.66 81 CYS A CA 1
ATOM 607 C C . CYS A 1 81 ? 28.221 15.624 -36.833 1.00 45.66 81 CYS A C 1
ATOM 609 O O . CYS A 1 81 ? 27.745 16.174 -37.826 1.00 45.66 81 CYS A O 1
ATOM 611 N N . ALA A 1 82 ? 27.500 15.329 -35.759 1.00 39.34 82 ALA A N 1
ATOM 612 C CA . ALA A 1 82 ? 26.201 15.914 -35.485 1.00 39.34 82 ALA A CA 1
ATOM 613 C C . ALA A 1 82 ? 26.105 16.174 -33.981 1.00 39.34 82 ALA A C 1
ATOM 615 O O . ALA A 1 82 ? 26.149 15.244 -33.178 1.00 39.34 82 ALA A O 1
ATOM 616 N N . ASP A 1 83 ? 25.987 17.453 -33.623 1.00 50.31 83 ASP A N 1
ATOM 617 C CA . ASP A 1 83 ? 25.366 17.873 -32.372 1.00 50.31 83 ASP A CA 1
ATOM 618 C C . ASP A 1 83 ? 24.037 17.122 -32.230 1.00 50.31 83 ASP A C 1
ATOM 620 O O . ASP A 1 83 ? 23.111 17.306 -33.021 1.00 50.31 83 ASP A O 1
ATOM 624 N N . GLY A 1 84 ? 23.956 16.238 -31.246 1.00 35.91 84 GLY A N 1
ATOM 625 C CA . GLY A 1 84 ? 22.779 15.424 -31.002 1.00 35.91 84 GLY A CA 1
ATOM 626 C C . GLY A 1 84 ? 22.830 14.938 -29.574 1.00 35.91 84 GLY A C 1
ATOM 627 O O . GLY A 1 84 ? 23.531 13.979 -29.269 1.00 35.91 84 GLY A O 1
ATOM 628 N N . ALA A 1 85 ? 22.127 15.643 -28.689 1.00 43.50 85 ALA A N 1
ATOM 629 C CA . ALA A 1 85 ? 21.893 15.202 -27.325 1.00 43.50 85 ALA A CA 1
ATOM 630 C C . ALA A 1 85 ? 21.441 13.737 -27.358 1.00 43.50 85 ALA A C 1
ATOM 632 O O . ALA A 1 85 ? 20.401 13.423 -27.940 1.00 43.50 85 ALA A O 1
ATOM 633 N N . SER A 1 86 ? 22.265 12.855 -26.791 1.00 44.28 86 SER A N 1
ATOM 634 C CA . SER A 1 86 ? 21.982 11.427 -26.720 1.00 44.28 86 SER A CA 1
ATOM 635 C C . SER A 1 86 ? 20.631 11.251 -26.033 1.00 44.28 86 SER A C 1
ATOM 637 O O . SER A 1 86 ? 20.468 11.604 -24.863 1.00 44.28 86 SER A O 1
ATOM 639 N N . SER A 1 87 ? 19.625 10.813 -26.792 1.00 51.59 87 SER A N 1
ATOM 640 C CA . SER A 1 87 ? 18.313 10.499 -26.237 1.00 51.59 87 SER A CA 1
ATOM 641 C C . SER A 1 87 ? 18.510 9.377 -25.215 1.00 51.59 87 SER A C 1
ATOM 643 O O . SER A 1 87 ? 19.154 8.384 -25.560 1.00 51.59 87 SER A O 1
ATOM 645 N N . PRO A 1 88 ? 17.998 9.494 -23.976 1.00 53.47 88 PRO A N 1
ATOM 646 C CA . PRO A 1 88 ? 18.138 8.429 -22.993 1.00 53.47 88 PRO A CA 1
ATOM 647 C C . PRO A 1 88 ? 17.580 7.124 -23.575 1.00 53.47 88 PRO A C 1
ATOM 649 O O . PRO A 1 88 ? 16.497 7.114 -24.178 1.00 53.47 88 PRO A O 1
ATOM 652 N N . SER A 1 89 ? 18.340 6.033 -23.421 1.00 71.19 89 SER A N 1
ATOM 653 C CA . SER A 1 89 ? 17.951 4.697 -23.885 1.00 71.19 89 SER A CA 1
ATOM 654 C C . SER A 1 89 ? 16.532 4.357 -23.407 1.00 71.19 89 SER A C 1
ATOM 656 O O . SER A 1 89 ? 16.058 4.876 -22.392 1.00 71.19 89 SER A O 1
ATOM 658 N N . GLY A 1 90 ? 15.802 3.508 -24.141 1.00 60.44 90 GLY A N 1
ATOM 659 C CA . GLY A 1 90 ? 14.431 3.120 -23.766 1.00 60.44 90 GLY A CA 1
ATOM 660 C C . GLY A 1 90 ? 14.319 2.649 -22.308 1.00 60.44 90 GLY A C 1
ATOM 661 O O . GLY A 1 90 ? 13.367 3.005 -21.621 1.00 60.44 90 GLY A O 1
ATOM 662 N N . TYR A 1 91 ? 15.352 1.967 -21.811 1.00 55.44 91 TYR A N 1
ATOM 663 C CA . TYR A 1 91 ? 15.472 1.535 -20.420 1.00 55.44 91 TYR A CA 1
ATOM 664 C C . TYR A 1 91 ? 15.584 2.698 -19.419 1.00 55.44 91 TYR A C 1
ATOM 666 O O . TYR A 1 91 ? 14.865 2.721 -18.425 1.00 55.44 91 TYR A O 1
ATOM 674 N N . ALA A 1 92 ? 16.409 3.713 -19.699 1.00 64.75 92 ALA A N 1
ATOM 675 C CA . ALA A 1 92 ? 16.515 4.895 -18.840 1.00 64.75 92 ALA A CA 1
ATOM 676 C C . ALA A 1 92 ? 15.189 5.675 -18.757 1.00 64.75 92 ALA A C 1
ATOM 678 O O . ALA A 1 92 ? 14.850 6.215 -17.706 1.00 64.75 92 ALA A O 1
ATOM 679 N N . ARG A 1 93 ? 14.403 5.693 -19.843 1.00 69.50 93 ARG A N 1
ATOM 680 C CA . ARG A 1 93 ? 13.049 6.274 -19.838 1.00 69.50 93 ARG A CA 1
ATOM 681 C C . ARG A 1 93 ? 12.063 5.462 -18.999 1.00 69.50 93 ARG A C 1
ATOM 683 O O . ARG A 1 93 ? 11.242 6.062 -18.316 1.00 69.50 93 ARG A O 1
ATOM 690 N N . LEU A 1 94 ? 12.150 4.131 -19.032 1.00 69.00 94 LEU A N 1
ATOM 691 C CA . LEU A 1 94 ? 11.326 3.263 -18.185 1.00 69.00 94 LEU A CA 1
ATOM 692 C C . LEU A 1 94 ? 11.653 3.441 -16.699 1.00 69.00 94 LEU A C 1
ATOM 694 O O . LEU A 1 94 ? 10.729 3.582 -15.906 1.00 69.00 94 LEU A O 1
ATOM 698 N N . LEU A 1 95 ? 12.936 3.515 -16.329 1.00 75.19 95 LEU A N 1
ATOM 699 C CA . LEU A 1 95 ? 13.343 3.787 -14.946 1.00 75.19 95 LEU A CA 1
ATOM 700 C C . LEU A 1 95 ? 12.859 5.158 -14.466 1.00 75.19 95 LEU A C 1
ATOM 702 O O . LEU A 1 95 ? 12.268 5.252 -13.396 1.00 75.19 95 LEU A O 1
ATOM 706 N N . ALA A 1 96 ? 13.028 6.203 -15.279 1.00 74.56 96 ALA A N 1
ATOM 707 C CA . ALA A 1 96 ? 12.529 7.535 -14.941 1.00 74.56 96 ALA A CA 1
ATOM 708 C C . ALA A 1 96 ? 10.998 7.558 -14.776 1.00 74.56 96 ALA A C 1
ATOM 710 O O . ALA A 1 96 ? 10.483 8.218 -13.876 1.00 74.56 96 ALA A O 1
ATOM 711 N N . LEU A 1 97 ? 10.264 6.816 -15.613 1.00 73.94 97 LEU A N 1
ATOM 712 C CA . LEU A 1 97 ? 8.817 6.664 -15.470 1.00 73.94 97 LEU A CA 1
ATOM 713 C C . LEU A 1 97 ? 8.456 5.914 -14.182 1.00 73.94 97 LEU A C 1
ATOM 715 O O . LEU A 1 97 ? 7.539 6.330 -13.482 1.00 73.94 97 LEU A O 1
ATOM 719 N N . GLN A 1 98 ? 9.176 4.843 -13.847 1.00 77.75 98 GLN A N 1
ATOM 720 C CA . GLN A 1 98 ? 8.962 4.088 -12.613 1.00 77.75 98 GLN A CA 1
ATOM 721 C C . GLN A 1 98 ? 9.230 4.948 -11.371 1.00 77.75 98 GLN A C 1
ATOM 723 O O . GLN A 1 98 ? 8.426 4.946 -10.443 1.00 77.75 98 GLN A O 1
ATOM 728 N N . GLU A 1 99 ? 10.318 5.720 -11.357 1.00 79.88 99 GLU A N 1
ATOM 729 C CA . GLU A 1 99 ? 10.615 6.672 -10.281 1.00 79.88 99 GLU A CA 1
ATOM 730 C C . GLU A 1 99 ? 9.528 7.742 -10.164 1.00 79.88 99 GLU A C 1
ATOM 732 O O . GLU A 1 99 ? 9.097 8.065 -9.057 1.00 79.88 99 GLU A O 1
ATOM 737 N N . GLN A 1 100 ? 9.037 8.255 -11.296 1.00 79.75 100 GLN A N 1
ATOM 738 C CA . GLN A 1 100 ? 7.948 9.225 -11.312 1.00 79.75 100 GLN A CA 1
ATOM 739 C C . GLN A 1 100 ? 6.646 8.634 -10.752 1.00 79.75 100 GLN A C 1
ATOM 741 O O . GLN A 1 100 ? 6.001 9.278 -9.925 1.00 79.75 100 GLN A O 1
ATOM 746 N N . LEU A 1 101 ? 6.261 7.428 -11.177 1.00 77.25 101 LEU A N 1
ATOM 747 C CA . LEU A 1 101 ? 5.067 6.739 -10.680 1.00 77.25 101 LEU A CA 1
ATOM 748 C C . LEU A 1 101 ? 5.183 6.445 -9.184 1.00 77.25 101 LEU A C 1
ATOM 750 O O . LEU A 1 101 ? 4.251 6.718 -8.435 1.00 77.25 101 LEU A O 1
ATOM 754 N N . ARG A 1 102 ? 6.354 5.988 -8.727 1.00 78.75 102 ARG A N 1
ATOM 755 C CA . ARG A 1 102 ? 6.622 5.774 -7.302 1.00 78.75 102 ARG A CA 1
ATOM 756 C C . ARG A 1 102 ? 6.519 7.076 -6.510 1.00 78.75 102 ARG A C 1
ATOM 758 O O . ARG A 1 102 ? 5.906 7.096 -5.450 1.00 78.75 102 ARG A O 1
ATOM 765 N N . ALA A 1 103 ? 7.085 8.173 -7.010 1.00 81.69 103 ALA A N 1
ATOM 766 C CA . ALA A 1 103 ? 6.993 9.473 -6.348 1.00 81.69 103 ALA A CA 1
ATOM 767 C C . ALA A 1 103 ? 5.542 9.970 -6.251 1.00 81.69 103 ALA A C 1
ATOM 769 O O . ALA A 1 103 ? 5.153 10.518 -5.223 1.00 81.69 103 ALA A O 1
ATOM 770 N N . GLN A 1 104 ? 4.730 9.750 -7.290 1.00 80.81 104 GLN A N 1
ATOM 771 C CA . GLN A 1 104 ? 3.296 10.050 -7.258 1.00 80.81 104 GLN A CA 1
ATOM 772 C C . GLN A 1 104 ? 2.561 9.169 -6.245 1.00 80.81 104 GLN A C 1
ATOM 774 O O . GLN A 1 104 ? 1.770 9.682 -5.459 1.00 80.81 104 GLN A O 1
ATOM 779 N N . ALA A 1 105 ? 2.865 7.873 -6.208 1.00 81.38 105 ALA A N 1
ATOM 780 C CA . ALA A 1 105 ? 2.267 6.949 -5.256 1.00 81.38 105 ALA A CA 1
ATOM 781 C C . ALA A 1 105 ? 2.599 7.305 -3.802 1.00 81.38 105 ALA A C 1
ATOM 783 O O . ALA A 1 105 ? 1.722 7.225 -2.958 1.00 81.38 105 ALA A O 1
ATOM 784 N N . LEU A 1 106 ? 3.809 7.789 -3.504 1.00 86.19 106 LEU A N 1
ATOM 785 C CA . LEU A 1 106 ? 4.161 8.265 -2.156 1.00 86.19 106 LEU A CA 1
ATOM 786 C C . LEU A 1 106 ? 3.361 9.512 -1.734 1.00 86.19 106 LEU A C 1
ATOM 788 O O . LEU A 1 106 ? 3.056 9.691 -0.553 1.00 86.19 106 LEU A O 1
ATOM 792 N N . ILE A 1 107 ? 2.999 10.381 -2.684 1.00 87.50 107 ILE A N 1
ATOM 793 C CA . ILE A 1 107 ? 2.105 11.516 -2.405 1.00 87.50 107 ILE A CA 1
ATOM 794 C C . ILE A 1 107 ? 0.713 10.987 -2.050 1.00 87.50 107 ILE A C 1
ATOM 796 O O . ILE A 1 107 ? 0.163 11.374 -1.020 1.00 87.50 107 ILE A O 1
ATOM 800 N N . VAL A 1 108 ? 0.187 10.056 -2.852 1.00 87.06 108 VAL A N 1
ATOM 801 C CA . VAL A 1 108 ? -1.113 9.418 -2.599 1.00 87.06 108 VAL A CA 1
ATOM 802 C C . VAL A 1 108 ? -1.104 8.647 -1.277 1.00 87.06 108 VAL A C 1
ATOM 804 O O . VAL A 1 108 ? -2.057 8.755 -0.519 1.00 87.06 108 VAL A O 1
ATOM 807 N N . GLU A 1 109 ? -0.027 7.932 -0.944 1.00 88.31 109 GLU A N 1
ATOM 808 C CA . GLU A 1 109 ? 0.151 7.252 0.345 1.00 88.31 109 GLU A CA 1
ATOM 809 C C . GLU A 1 109 ? 0.077 8.246 1.506 1.00 88.31 109 GLU A C 1
ATOM 811 O O . GLU A 1 109 ? -0.595 7.988 2.505 1.00 88.31 109 GLU A O 1
ATOM 816 N N . THR A 1 110 ? 0.739 9.399 1.377 1.00 88.19 110 THR A N 1
ATOM 817 C CA . THR A 1 110 ? 0.720 10.441 2.408 1.00 88.19 110 THR A CA 1
ATOM 818 C C . THR A 1 110 ? -0.697 10.966 2.608 1.00 88.19 110 THR A C 1
ATOM 820 O O . THR A 1 110 ? -1.188 10.985 3.736 1.00 88.19 110 THR A O 1
ATOM 823 N N . GLU A 1 111 ? -1.381 11.337 1.522 1.00 88.25 111 GLU A N 1
ATOM 824 C CA . GLU A 1 111 ? -2.773 11.784 1.576 1.00 88.25 111 GLU A CA 1
ATOM 825 C C . GLU A 1 111 ? -3.653 10.697 2.204 1.00 88.25 111 GLU A C 1
ATOM 827 O O . GLU A 1 111 ? -4.395 10.971 3.150 1.00 88.25 111 GLU A O 1
ATOM 832 N N . PHE A 1 112 ? -3.541 9.455 1.730 1.00 90.00 112 PHE A N 1
ATOM 833 C CA . PHE A 1 112 ? -4.298 8.300 2.211 1.00 90.00 112 PHE A CA 1
ATOM 834 C C . PHE A 1 112 ? -4.084 8.041 3.700 1.00 90.00 112 PHE A C 1
ATOM 836 O O . PHE A 1 112 ? -5.036 7.786 4.436 1.00 90.00 112 PHE A O 1
ATOM 843 N N . THR A 1 113 ? -2.854 8.193 4.178 1.00 88.88 113 THR A N 1
ATOM 844 C CA . THR A 1 113 ? -2.526 8.077 5.599 1.00 88.88 113 THR A CA 1
ATOM 845 C C . THR A 1 113 ? -3.205 9.181 6.419 1.00 88.88 113 THR A C 1
ATOM 847 O O . THR A 1 113 ? -3.745 8.897 7.489 1.00 88.88 113 THR A O 1
ATOM 850 N N . GLU A 1 114 ? -3.242 10.426 5.928 1.00 88.25 114 GLU A N 1
ATOM 851 C CA . GLU A 1 114 ? -3.982 11.521 6.582 1.00 88.25 114 GLU A CA 1
ATOM 852 C C . GLU A 1 114 ? -5.493 11.254 6.617 1.00 88.25 114 GLU A C 1
ATOM 854 O O . GLU A 1 114 ? -6.143 11.471 7.643 1.00 88.25 114 GLU A O 1
ATOM 859 N N . LEU A 1 115 ? -6.053 10.739 5.519 1.00 88.94 115 LEU A N 1
ATOM 860 C CA . LEU A 1 115 ? -7.451 10.314 5.445 1.00 88.94 115 LEU A CA 1
ATOM 861 C C . LEU A 1 115 ? -7.756 9.259 6.516 1.00 88.94 115 LEU A C 1
ATOM 863 O O . LEU A 1 115 ? -8.698 9.414 7.296 1.00 88.94 115 LEU A O 1
ATOM 867 N N . LEU A 1 116 ? -6.945 8.203 6.585 1.00 90.12 116 LEU A N 1
ATOM 868 C CA . LEU A 1 116 ? -7.129 7.125 7.552 1.00 90.12 116 LEU A CA 1
ATOM 869 C C . LEU A 1 116 ? -6.979 7.618 8.996 1.00 90.12 116 LEU A C 1
ATOM 871 O O . LEU A 1 116 ? -7.740 7.187 9.860 1.00 90.12 116 LEU A O 1
ATOM 875 N N . ARG A 1 117 ? -6.080 8.572 9.266 1.00 89.25 117 ARG A N 1
ATOM 876 C CA . ARG A 1 117 ? -5.986 9.232 10.581 1.00 89.25 117 ARG A CA 1
ATOM 877 C C . ARG A 1 117 ? -7.230 10.036 10.929 1.00 89.25 117 ARG A C 1
ATOM 879 O O . ARG A 1 117 ? -7.663 10.012 12.078 1.00 89.25 117 ARG A O 1
ATOM 886 N N . ALA A 1 118 ? -7.805 10.750 9.965 1.00 87.00 118 ALA A N 1
ATOM 887 C CA . ALA A 1 118 ? -9.019 11.524 10.197 1.00 87.00 118 ALA A CA 1
ATOM 888 C C . ALA A 1 118 ? -10.223 10.618 10.499 1.00 87.00 118 ALA A C 1
ATOM 890 O O . ALA A 1 118 ? -11.031 10.942 11.370 1.00 87.00 118 ALA A O 1
ATOM 891 N N . LEU A 1 119 ? -10.323 9.477 9.810 1.00 87.94 119 LEU A N 1
ATOM 892 C CA . LEU A 1 119 ? -11.381 8.487 10.026 1.00 87.94 119 LEU A CA 1
ATOM 893 C C . LEU A 1 119 ? -11.187 7.693 11.326 1.00 87.94 119 LEU A C 1
ATOM 895 O O . LEU A 1 119 ? -12.158 7.407 12.027 1.00 87.94 119 LEU A O 1
ATOM 899 N N . PHE A 1 120 ? -9.939 7.373 11.676 1.00 91.12 120 PHE A N 1
ATOM 900 C CA . PHE A 1 120 ? -9.591 6.524 12.815 1.00 91.12 120 PHE A CA 1
ATOM 901 C C . PHE A 1 120 ? -8.542 7.194 13.717 1.00 91.12 120 PHE A C 1
ATOM 903 O O . PHE A 1 120 ? -7.429 6.691 13.860 1.00 91.12 120 PHE A O 1
ATOM 910 N N . PRO A 1 121 ? -8.889 8.294 14.408 1.00 89.94 121 PRO A N 1
ATOM 911 C CA . PRO A 1 121 ? -7.925 9.101 15.167 1.00 89.94 121 PRO A CA 1
ATOM 912 C C . PRO A 1 121 ? -7.304 8.381 16.372 1.00 89.94 121 PRO A C 1
ATOM 914 O O . PRO A 1 121 ? -6.350 8.872 16.966 1.00 89.94 121 PRO A O 1
ATOM 917 N N . GLN A 1 122 ? -7.867 7.240 16.775 1.00 90.56 122 GLN A N 1
ATOM 918 C CA . GLN A 1 122 ? -7.354 6.408 17.868 1.00 90.56 122 GLN A CA 1
ATOM 919 C C . GLN A 1 122 ? -6.412 5.299 17.374 1.00 90.56 122 GLN A C 1
ATOM 921 O O . GLN A 1 122 ? -5.769 4.639 18.191 1.00 90.56 122 GLN A O 1
ATOM 926 N N . ALA A 1 123 ? -6.348 5.065 16.061 1.00 91.31 123 ALA A N 1
ATOM 927 C CA . ALA A 1 123 ? -5.495 4.046 15.474 1.00 91.31 123 ALA A CA 1
ATOM 928 C C . ALA A 1 123 ? -4.068 4.579 15.283 1.00 91.31 123 ALA A C 1
ATOM 930 O O . ALA A 1 123 ? -3.864 5.717 14.869 1.00 91.31 123 ALA A O 1
ATOM 931 N N . ALA A 1 124 ? -3.086 3.730 15.571 1.00 89.62 124 ALA A N 1
ATOM 932 C CA . ALA A 1 124 ? -1.675 3.968 15.274 1.00 89.62 124 ALA A CA 1
ATOM 933 C C . ALA A 1 124 ? -1.223 3.198 14.026 1.00 89.62 124 ALA A C 1
ATOM 935 O O . ALA A 1 124 ? -0.310 3.632 13.326 1.00 89.62 124 ALA A O 1
ATOM 936 N N . HIS A 1 125 ? -1.884 2.079 13.714 1.00 89.06 125 HIS A N 1
ATOM 937 C CA . HIS A 1 125 ? -1.568 1.256 12.550 1.00 89.06 125 HIS A CA 1
ATOM 938 C C . HIS A 1 125 ? -2.841 0.761 11.863 1.00 89.06 125 HIS A C 1
ATOM 940 O O . HIS A 1 125 ? -3.835 0.449 12.528 1.00 89.06 125 HIS A O 1
ATOM 946 N N . MET A 1 126 ? -2.778 0.622 10.539 1.00 91.00 126 MET A N 1
ATOM 947 C CA . MET A 1 126 ? -3.717 -0.205 9.783 1.00 91.00 126 MET A CA 1
ATOM 948 C C . MET A 1 126 ? -3.075 -1.545 9.471 1.00 91.00 126 MET A C 1
ATOM 950 O O . MET A 1 126 ? -2.010 -1.607 8.863 1.00 91.00 126 MET A O 1
ATOM 954 N N . VAL A 1 127 ? -3.738 -2.617 9.882 1.00 89.25 127 VAL A N 1
ATOM 955 C CA . VAL A 1 127 ? -3.364 -3.989 9.560 1.00 89.25 127 VAL A CA 1
ATOM 956 C C . VAL A 1 127 ? -3.940 -4.334 8.197 1.00 89.25 127 VAL A C 1
ATOM 958 O O . VAL A 1 127 ? -5.146 -4.192 7.975 1.00 89.25 127 VAL A O 1
ATOM 961 N N . LEU A 1 128 ? -3.082 -4.824 7.311 1.00 87.94 128 LEU A N 1
ATOM 962 C CA . LEU A 1 128 ? -3.460 -5.285 5.986 1.00 87.94 128 LEU A CA 1
ATOM 963 C C . LEU A 1 128 ? -3.482 -6.815 5.964 1.00 87.94 128 LEU A C 1
ATOM 965 O O . LEU A 1 128 ? -2.687 -7.476 6.635 1.00 87.94 128 LEU A O 1
ATOM 969 N N . ARG A 1 129 ? -4.388 -7.390 5.178 1.00 85.75 129 ARG A N 1
ATOM 970 C CA . ARG A 1 129 ? -4.378 -8.819 4.842 1.00 85.75 129 ARG A CA 1
ATOM 971 C C . ARG A 1 129 ? -4.113 -8.996 3.356 1.00 85.75 129 ARG A C 1
ATOM 973 O O . ARG A 1 129 ? -4.373 -8.100 2.561 1.00 85.75 129 ARG A O 1
ATOM 980 N N . ILE A 1 130 ? -3.611 -10.167 2.984 1.00 81.88 130 ILE A N 1
ATOM 981 C CA . ILE A 1 130 ? -3.429 -10.527 1.579 1.00 81.88 130 ILE A CA 1
ATOM 982 C C . ILE A 1 130 ? -4.766 -11.047 1.044 1.00 81.88 130 ILE A C 1
ATOM 984 O O . ILE A 1 130 ? -5.347 -12.002 1.568 1.00 81.88 130 ILE A O 1
ATOM 988 N N . GLY A 1 131 ? -5.283 -10.369 0.026 1.00 79.81 131 GLY A N 1
ATOM 989 C CA . GLY A 1 131 ? -6.447 -10.768 -0.746 1.00 79.81 131 GLY A CA 1
ATOM 990 C C . GLY A 1 131 ? -6.148 -11.944 -1.678 1.00 79.81 131 GLY A C 1
ATOM 991 O O . GLY A 1 131 ? -5.038 -12.453 -1.764 1.00 79.81 131 GLY A O 1
ATOM 992 N N . ARG A 1 132 ? -7.158 -12.397 -2.427 1.00 76.19 132 ARG A N 1
ATOM 993 C CA . ARG A 1 132 ? -7.023 -13.571 -3.316 1.00 76.19 132 ARG A CA 1
ATOM 994 C C . ARG A 1 132 ? -6.104 -13.352 -4.523 1.00 76.19 132 ARG A C 1
ATOM 996 O O . ARG A 1 132 ? -5.714 -14.333 -5.145 1.00 76.19 132 ARG A O 1
ATOM 1003 N N . ASN A 1 133 ? -5.805 -12.097 -4.849 1.00 79.00 133 ASN A N 1
ATOM 1004 C CA . ASN A 1 133 ? -5.001 -11.702 -6.006 1.00 79.00 133 ASN A CA 1
ATOM 1005 C C . ASN A 1 133 ? -3.625 -11.163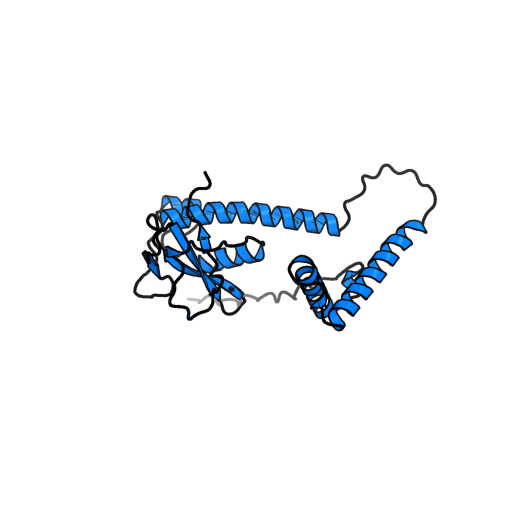 -5.583 1.00 79.00 133 ASN A C 1
ATOM 1007 O O . ASN A 1 133 ? -3.063 -10.334 -6.286 1.00 79.00 133 ASN A O 1
ATOM 1011 N N . ASP A 1 134 ? -3.143 -11.544 -4.397 1.00 75.38 134 ASP A N 1
ATOM 1012 C CA . ASP A 1 134 ? -1.925 -11.008 -3.774 1.00 75.38 134 ASP A CA 1
ATOM 1013 C C . ASP A 1 134 ? -1.949 -9.488 -3.500 1.00 75.38 134 ASP A C 1
ATOM 1015 O O . ASP A 1 134 ? -0.948 -8.910 -3.076 1.00 75.38 134 ASP A O 1
ATOM 1019 N N . SER A 1 135 ? -3.107 -8.842 -3.681 1.00 81.94 135 SER A N 1
ATOM 1020 C CA . SER A 1 135 ? -3.344 -7.449 -3.314 1.00 81.94 135 SER A CA 1
ATOM 1021 C C . SER A 1 135 ? -3.548 -7.318 -1.811 1.00 81.94 135 SER A C 1
ATOM 1023 O O . SER A 1 135 ? -4.230 -8.139 -1.192 1.00 81.94 135 SER A O 1
ATOM 1025 N N . PHE A 1 136 ? -3.011 -6.268 -1.212 1.00 85.12 136 PHE A N 1
ATOM 1026 C CA . PHE A 1 136 ? -3.323 -5.927 0.164 1.00 85.12 136 PHE A CA 1
ATOM 1027 C C . PHE A 1 136 ? -4.708 -5.288 0.264 1.00 85.12 136 PHE A C 1
ATOM 1029 O O . PHE A 1 136 ? -5.114 -4.511 -0.594 1.00 85.12 136 PHE A O 1
ATOM 1036 N N . ILE A 1 137 ? -5.425 -5.635 1.325 1.00 88.06 137 ILE A N 1
ATOM 1037 C CA . ILE A 1 137 ? -6.737 -5.079 1.671 1.00 88.06 137 ILE A CA 1
ATOM 1038 C C . ILE A 1 137 ? -6.761 -4.752 3.162 1.00 88.06 137 ILE A C 1
ATOM 1040 O O . ILE A 1 137 ? -6.074 -5.406 3.960 1.00 88.06 137 ILE A O 1
ATOM 1044 N N . LEU A 1 138 ? -7.520 -3.728 3.542 1.00 90.06 138 LEU A N 1
ATOM 1045 C CA . LEU A 1 138 ? -7.648 -3.304 4.928 1.00 90.06 138 LEU A CA 1
ATOM 1046 C C . LEU A 1 138 ? -8.365 -4.389 5.726 1.00 90.06 138 LEU A C 1
ATOM 1048 O O . LEU A 1 138 ? -9.458 -4.830 5.395 1.00 90.06 138 LEU A O 1
ATOM 1052 N N . SER A 1 139 ? -7.724 -4.829 6.804 1.00 89.62 139 SER A N 1
ATOM 1053 C CA . SER A 1 139 ? -8.290 -5.819 7.718 1.00 89.62 139 SER A CA 1
ATOM 1054 C C . SER A 1 139 ? -8.833 -5.133 8.964 1.00 89.62 139 SER A C 1
ATOM 1056 O O . SER A 1 139 ? -10.020 -5.231 9.286 1.00 89.62 139 SER A O 1
ATOM 1058 N N . ARG A 1 140 ? -7.974 -4.377 9.661 1.00 90.56 140 ARG A N 1
ATOM 1059 C CA . ARG A 1 140 ? -8.357 -3.702 10.905 1.00 90.56 140 ARG A CA 1
ATOM 1060 C C . ARG A 1 140 ? -7.508 -2.486 11.233 1.00 90.56 140 ARG A C 1
ATOM 1062 O O . ARG A 1 140 ? -6.322 -2.445 10.921 1.00 90.56 140 ARG A O 1
ATOM 1069 N N . ALA A 1 141 ? -8.107 -1.539 11.940 1.00 91.06 141 ALA A N 1
ATOM 1070 C CA . ALA A 1 141 ? -7.417 -0.415 12.559 1.00 91.06 141 ALA A CA 1
ATOM 1071 C C . ALA A 1 141 ? -7.062 -0.770 14.007 1.00 91.06 141 ALA A C 1
ATOM 1073 O O . ALA A 1 141 ? -7.933 -1.236 14.748 1.00 91.06 141 ALA A O 1
ATOM 1074 N N . VAL A 1 142 ? -5.816 -0.548 14.433 1.00 89.31 142 VAL A N 1
ATOM 1075 C CA . VAL A 1 142 ? -5.347 -0.892 15.788 1.00 89.31 142 VAL A CA 1
ATOM 1076 C C . VAL A 1 142 ? -4.636 0.273 16.469 1.00 89.31 142 VAL A C 1
ATOM 1078 O O . VAL A 1 142 ? -3.985 1.089 15.817 1.00 89.31 142 VAL A O 1
ATOM 1081 N N . THR A 1 143 ? -4.750 0.358 17.793 1.00 90.00 143 THR A N 1
ATOM 1082 C CA . THR A 1 143 ? -3.990 1.316 18.609 1.00 90.00 143 THR A CA 1
ATOM 1083 C C . THR A 1 143 ? -2.515 0.909 18.703 1.00 90.00 143 THR A C 1
ATOM 1085 O O . THR A 1 143 ? -2.148 -0.223 18.386 1.00 90.00 143 THR A O 1
ATOM 1088 N N . ALA A 1 144 ? -1.663 1.800 19.219 1.00 85.25 144 ALA A N 1
ATOM 1089 C CA . ALA A 1 144 ? -0.250 1.495 19.483 1.00 85.25 144 ALA A CA 1
ATOM 1090 C C . ALA A 1 144 ? -0.055 0.348 20.498 1.00 85.25 144 ALA A C 1
ATOM 1092 O O . ALA A 1 144 ? 0.999 -0.270 20.543 1.00 85.25 144 ALA A O 1
ATOM 1093 N N . GLN A 1 145 ? -1.073 0.053 21.316 1.00 83.12 145 GLN A N 1
ATOM 1094 C CA . GLN A 1 145 ? -1.071 -1.059 22.274 1.00 83.12 145 GLN A CA 1
ATOM 1095 C C . GLN A 1 145 ? -1.677 -2.348 21.693 1.00 83.12 145 GLN A C 1
ATOM 1097 O O . GLN A 1 145 ? -1.927 -3.286 22.444 1.00 83.12 145 GLN A O 1
ATOM 1102 N N . GLY A 1 146 ? -1.985 -2.377 20.392 1.00 81.19 146 GLY A N 1
ATOM 1103 C CA . GLY A 1 146 ? -2.543 -3.544 19.708 1.00 81.19 146 GLY A CA 1
ATOM 1104 C C . GLY A 1 146 ? -4.048 -3.754 19.862 1.00 81.19 146 GLY A C 1
ATOM 1105 O O . GLY A 1 146 ? -4.581 -4.743 19.364 1.00 81.19 146 GLY A O 1
ATOM 1106 N N . ALA A 1 147 ? -4.770 -2.836 20.510 1.00 86.56 147 ALA A N 1
ATOM 1107 C CA . ALA A 1 147 ? -6.220 -2.954 20.634 1.00 86.56 147 ALA A CA 1
ATOM 1108 C C . ALA A 1 147 ? -6.904 -2.634 19.298 1.00 86.56 147 ALA A C 1
ATOM 1110 O O . ALA A 1 147 ? -6.589 -1.630 18.662 1.00 86.56 147 ALA A O 1
ATOM 1111 N N . THR A 1 148 ? -7.870 -3.457 18.884 1.00 89.44 148 THR A N 1
ATOM 1112 C CA . THR A 1 148 ? -8.638 -3.208 17.656 1.00 89.44 148 THR A CA 1
ATOM 1113 C C . THR A 1 148 ? -9.633 -2.068 17.865 1.00 89.44 148 THR A C 1
ATOM 1115 O O . THR A 1 148 ? -10.472 -2.122 18.761 1.00 89.44 148 THR A O 1
ATOM 1118 N N . VAL A 1 149 ? -9.531 -1.043 17.021 1.00 90.44 149 VAL A N 1
ATOM 1119 C CA . VAL A 1 149 ? -10.432 0.117 16.966 1.00 90.44 149 VAL A CA 1
ATOM 1120 C C . VAL A 1 149 ? -11.562 -0.130 15.968 1.00 90.44 149 VAL A C 1
ATOM 1122 O O . VAL A 1 149 ? -12.696 0.281 16.204 1.00 90.44 149 VAL A O 1
ATOM 1125 N N . HIS A 1 150 ? -11.258 -0.798 14.852 1.00 91.25 150 HIS A N 1
ATOM 1126 C CA . HIS A 1 150 ? -12.217 -1.056 13.781 1.00 91.25 150 HIS A CA 1
ATOM 1127 C C . HIS A 1 150 ? -11.850 -2.314 12.989 1.00 91.25 150 HIS A C 1
ATOM 1129 O O . HIS A 1 150 ? -10.666 -2.566 12.769 1.00 91.25 150 HIS A O 1
ATOM 1135 N N . LEU A 1 151 ? -12.858 -3.071 12.550 1.00 90.75 151 LEU A N 1
ATOM 1136 C CA . LEU A 1 151 ? -12.738 -4.254 11.694 1.00 90.75 151 LEU A CA 1
ATOM 1137 C C . LEU A 1 151 ? -13.431 -3.944 10.364 1.00 90.75 151 LEU A C 1
ATOM 1139 O O . LEU A 1 151 ? -14.630 -3.697 10.365 1.00 90.75 151 LEU A O 1
ATOM 1143 N N . PHE A 1 152 ? -12.693 -3.954 9.253 1.00 87.62 152 PHE A N 1
ATOM 1144 C CA . PHE A 1 152 ? -13.229 -3.550 7.942 1.00 87.62 152 PHE A CA 1
ATOM 1145 C C . PHE A 1 152 ? -14.079 -4.644 7.276 1.00 87.62 152 PHE A C 1
ATOM 1147 O O . PHE A 1 152 ? -14.957 -4.348 6.474 1.00 87.62 152 PHE A O 1
ATOM 1154 N N . ASP A 1 153 ? -13.856 -5.910 7.639 1.00 82.94 153 ASP A N 1
ATOM 1155 C CA . ASP A 1 153 ? -14.630 -7.051 7.132 1.00 82.94 153 ASP A CA 1
ATOM 1156 C C . ASP A 1 153 ? -15.920 -7.319 7.934 1.00 82.94 153 ASP A C 1
ATOM 1158 O O . ASP A 1 153 ? -16.662 -8.255 7.618 1.00 82.94 153 ASP A O 1
ATOM 1162 N N . ASP A 1 154 ? -16.179 -6.546 8.994 1.00 85.00 154 ASP A N 1
ATOM 1163 C CA . ASP A 1 154 ? -17.317 -6.756 9.884 1.00 85.00 154 ASP A CA 1
ATOM 1164 C C . ASP A 1 154 ? -18.510 -5.869 9.473 1.00 85.00 154 ASP A C 1
ATOM 1166 O O . ASP A 1 154 ? -18.450 -4.646 9.629 1.00 85.00 154 ASP A O 1
ATOM 1170 N N . PRO A 1 155 ? -19.622 -6.447 8.977 1.00 80.75 155 PRO A N 1
ATOM 1171 C CA . PRO A 1 155 ? -20.794 -5.675 8.567 1.00 80.75 155 PRO A CA 1
ATOM 1172 C C . PRO A 1 155 ? -21.471 -4.927 9.727 1.00 80.75 155 PRO A C 1
ATOM 1174 O O . PRO A 1 155 ? -22.231 -3.990 9.475 1.00 80.75 155 PRO A O 1
ATOM 1177 N N . ASP A 1 156 ? -21.209 -5.313 10.980 1.00 84.75 156 ASP A N 1
ATOM 1178 C CA . ASP A 1 156 ? -21.721 -4.618 12.165 1.00 84.75 156 ASP A CA 1
ATOM 1179 C C . ASP A 1 156 ? -20.875 -3.380 12.530 1.00 84.75 156 ASP A C 1
ATOM 1181 O O . ASP A 1 156 ? -21.273 -2.574 13.377 1.00 84.75 156 ASP A O 1
ATOM 1185 N N . HIS A 1 157 ? -19.735 -3.188 11.860 1.00 82.88 157 HIS A N 1
ATOM 1186 C CA . HIS A 1 157 ? -18.834 -2.050 12.012 1.00 82.88 157 HIS A CA 1
ATOM 1187 C C . HIS A 1 157 ? -18.755 -1.254 10.696 1.00 82.88 157 HIS A C 1
ATOM 1189 O O . HIS A 1 157 ? -17.732 -1.279 10.020 1.00 82.88 157 HIS A O 1
ATOM 1195 N N . PRO A 1 158 ? -19.815 -0.516 10.310 1.00 82.69 158 PRO A N 1
ATOM 1196 C CA . PRO A 1 158 ? -19.802 0.262 9.077 1.00 82.69 158 PRO A CA 1
ATOM 1197 C C . PRO A 1 158 ? -18.758 1.381 9.125 1.00 82.69 158 PRO A C 1
ATOM 1199 O O . PRO A 1 158 ? -18.417 1.902 10.196 1.00 82.69 158 PRO A O 1
ATOM 1202 N N . MET A 1 159 ? -18.301 1.789 7.942 1.00 83.81 159 MET A N 1
ATOM 1203 C CA . MET A 1 159 ? -17.329 2.865 7.802 1.00 83.81 159 MET A CA 1
ATOM 1204 C C . MET A 1 159 ? -17.850 4.176 8.412 1.00 83.81 159 MET A C 1
ATOM 1206 O O . MET A 1 159 ? -18.999 4.567 8.171 1.00 83.81 159 MET A O 1
ATOM 1210 N N . PRO A 1 160 ? -17.026 4.902 9.191 1.00 82.44 160 PRO A N 1
ATOM 1211 C CA . PRO A 1 160 ? -17.390 6.239 9.631 1.00 82.44 160 PRO A CA 1
ATOM 1212 C C . PRO A 1 160 ? -17.565 7.169 8.424 1.00 82.44 160 PRO A C 1
ATOM 1214 O O . PRO A 1 160 ? -16.778 7.142 7.479 1.00 82.44 160 PRO A O 1
ATOM 1217 N N . ALA A 1 161 ? -18.594 8.019 8.474 1.00 79.81 161 ALA A N 1
ATOM 1218 C CA . ALA A 1 161 ? -18.849 8.995 7.421 1.00 79.81 161 ALA A CA 1
ATOM 1219 C C . ALA A 1 161 ? -17.673 9.973 7.277 1.00 79.81 161 ALA A C 1
ATOM 1221 O O . ALA A 1 161 ? -17.169 10.517 8.265 1.00 79.81 161 ALA A O 1
ATOM 1222 N N . LEU A 1 162 ? -17.281 10.235 6.031 1.00 79.06 162 LEU A N 1
ATOM 1223 C CA . LEU A 1 162 ? -16.257 11.217 5.700 1.00 79.06 162 LEU A CA 1
ATOM 1224 C C . LEU A 1 162 ? -16.728 12.633 6.070 1.00 79.06 162 LEU A C 1
ATOM 1226 O O . LEU A 1 162 ? -17.806 13.053 5.636 1.00 79.06 162 LEU A O 1
ATOM 1230 N N . PRO A 1 163 ? -15.924 13.422 6.806 1.00 81.50 163 PRO A N 1
ATOM 1231 C CA . PRO A 1 163 ? -16.194 14.845 6.973 1.00 81.50 163 PRO A CA 1
ATOM 1232 C C . PRO A 1 163 ? -16.295 15.541 5.607 1.00 81.50 163 PRO A C 1
ATOM 1234 O O . PRO A 1 163 ? -15.453 15.316 4.739 1.00 81.50 163 PRO A O 1
ATOM 1237 N N . GLU A 1 164 ? -17.284 16.421 5.412 1.00 82.31 164 GLU A N 1
ATOM 1238 C CA . GLU A 1 164 ? -17.553 17.050 4.102 1.00 82.31 164 GLU A CA 1
ATOM 1239 C C . GLU A 1 164 ? -16.346 17.778 3.497 1.00 82.31 164 GLU A C 1
ATOM 1241 O O . GLU A 1 164 ? -16.187 17.822 2.277 1.00 82.31 164 GLU A O 1
ATOM 1246 N N . GLU A 1 165 ? -15.524 18.405 4.338 1.00 82.38 165 GLU A N 1
ATOM 1247 C CA . GLU A 1 165 ? -14.313 19.102 3.900 1.00 82.38 165 GLU A CA 1
ATOM 1248 C C . GLU A 1 165 ? -13.279 18.123 3.339 1.00 82.38 165 GLU A C 1
ATOM 1250 O O . GLU A 1 165 ? -12.631 18.414 2.335 1.00 82.38 165 GLU A O 1
ATOM 1255 N N . LEU A 1 166 ? -13.184 16.941 3.945 1.00 79.12 166 LEU A N 1
ATOM 1256 C CA . LEU A 1 166 ? -12.238 15.902 3.570 1.00 79.12 166 LEU A CA 1
ATOM 1257 C C . LEU A 1 166 ? -12.724 15.132 2.337 1.00 79.12 166 LEU A C 1
ATOM 1259 O O . LEU A 1 166 ? -11.949 14.936 1.405 1.00 79.12 166 LEU A O 1
ATOM 1263 N N . ALA A 1 167 ? -14.023 14.823 2.261 1.00 81.06 167 ALA A N 1
ATOM 1264 C CA . ALA A 1 167 ? -14.648 14.290 1.050 1.00 81.06 167 ALA A CA 1
ATOM 1265 C C . ALA A 1 167 ? -14.414 15.216 -0.157 1.00 81.06 167 ALA A C 1
ATOM 1267 O O . ALA A 1 167 ? -13.979 14.767 -1.215 1.00 81.06 167 ALA A O 1
ATOM 1268 N N . ARG A 1 168 ? -14.600 16.535 0.022 1.00 82.62 168 ARG A N 1
ATOM 1269 C CA . ARG A 1 168 ? -14.315 17.533 -1.022 1.00 82.62 168 ARG A CA 1
ATOM 1270 C C . ARG A 1 168 ? -12.846 17.572 -1.430 1.00 82.62 168 ARG A C 1
ATOM 1272 O O . ARG A 1 168 ? -12.577 17.676 -2.623 1.00 82.62 168 ARG A O 1
ATOM 1279 N N . ALA A 1 169 ? -11.916 17.505 -0.477 1.00 78.38 169 ALA A N 1
ATOM 1280 C CA . ALA A 1 169 ? -10.481 17.495 -0.770 1.00 78.38 169 ALA A CA 1
ATOM 1281 C C . ALA A 1 169 ? -10.075 16.283 -1.624 1.00 78.38 169 ALA A C 1
ATOM 1283 O O . ALA A 1 169 ? -9.233 16.409 -2.506 1.00 78.38 169 ALA A O 1
ATOM 1284 N N . TRP A 1 170 ? -10.740 15.149 -1.412 1.00 75.00 170 TRP A N 1
ATOM 1285 C CA . TRP A 1 170 ? -10.526 13.898 -2.138 1.00 75.00 170 TRP A CA 1
ATOM 1286 C C . TRP A 1 170 ? -11.351 13.761 -3.422 1.00 75.00 170 TRP A C 1
ATOM 1288 O O . TRP A 1 170 ? -11.251 12.755 -4.119 1.00 75.00 170 TRP A O 1
ATOM 1298 N N . GLY A 1 171 ? -12.194 14.747 -3.741 1.00 78.94 171 GLY A N 1
ATOM 1299 C CA . GLY A 1 171 ? -13.115 14.658 -4.876 1.00 78.94 171 GLY A CA 1
ATOM 1300 C C . GLY A 1 171 ? -14.154 13.538 -4.739 1.00 78.94 171 GLY A C 1
ATOM 1301 O O . GLY A 1 171 ? -14.723 13.113 -5.744 1.00 78.94 171 GLY A O 1
ATOM 1302 N N . LEU A 1 172 ? -14.398 13.064 -3.516 1.00 77.94 172 LEU A N 1
ATOM 1303 C CA . LEU A 1 172 ? -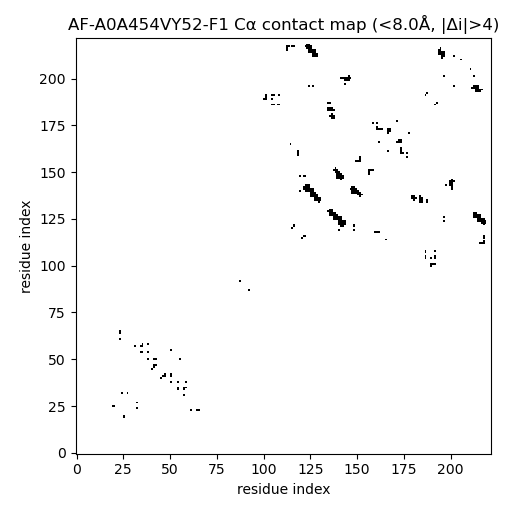15.377 12.030 -3.204 1.00 77.94 172 LEU A CA 1
ATOM 1304 C C . LEU A 1 172 ? -16.738 12.660 -2.901 1.00 77.94 172 LEU A C 1
ATOM 1306 O O . LEU A 1 172 ? -16.834 13.750 -2.327 1.00 77.94 172 LEU A O 1
ATOM 1310 N N . ASP A 1 173 ? -17.805 11.953 -3.265 1.00 75.38 173 ASP A N 1
ATOM 1311 C CA . ASP A 1 173 ? -19.139 12.276 -2.768 1.00 75.38 173 ASP A CA 1
ATOM 1312 C C . ASP A 1 173 ? -19.182 11.927 -1.267 1.00 75.38 173 ASP A C 1
ATOM 1314 O O . ASP A 1 173 ? -18.921 10.775 -0.920 1.00 75.38 173 ASP A O 1
ATOM 1318 N N . PRO A 1 174 ? -19.501 12.870 -0.360 1.00 71.06 174 PRO A N 1
ATOM 1319 C CA . PRO A 1 174 ? -19.576 12.599 1.077 1.00 71.06 174 PRO A CA 1
ATOM 1320 C C . PRO A 1 174 ? -20.612 11.529 1.455 1.00 71.06 174 PRO A C 1
ATOM 1322 O O . PRO A 1 174 ? -20.601 11.056 2.589 1.00 71.06 174 PRO A O 1
ATOM 1325 N N . GLN A 1 175 ? -21.519 11.160 0.543 1.00 71.00 175 GLN A N 1
ATOM 1326 C CA . GLN A 1 175 ? -22.488 10.081 0.748 1.00 71.00 175 GLN A CA 1
ATOM 1327 C C . GLN A 1 175 ? -22.001 8.706 0.275 1.00 71.00 175 GLN A C 1
ATOM 1329 O O . GLN A 1 175 ? -22.710 7.721 0.481 1.00 71.00 175 GLN A O 1
ATOM 1334 N N . LEU A 1 176 ? -20.839 8.629 -0.376 1.00 72.81 176 LEU A N 1
ATOM 1335 C CA . LEU A 1 176 ? -20.316 7.404 -0.966 1.00 72.81 176 LEU A CA 1
ATOM 1336 C C . LEU A 1 176 ? -19.111 6.917 -0.160 1.00 72.81 176 LEU A C 1
ATOM 1338 O O . LEU A 1 176 ? -18.209 7.689 0.163 1.00 72.81 176 LEU A O 1
ATOM 1342 N N . GLU A 1 177 ? -19.117 5.634 0.189 1.00 74.75 177 GLU A N 1
ATOM 1343 C CA . GLU A 1 177 ? -18.011 5.032 0.928 1.00 74.75 177 GLU A CA 1
ATOM 1344 C C . GLU A 1 177 ? -16.759 4.976 0.038 1.00 74.75 177 GLU A C 1
ATOM 1346 O O . GLU A 1 177 ? -16.850 4.559 -1.121 1.00 74.75 177 GLU A O 1
ATOM 1351 N N . PRO A 1 178 ? -15.592 5.413 0.542 1.00 77.81 178 PRO A N 1
ATOM 1352 C CA . PRO A 1 178 ? -14.353 5.327 -0.212 1.00 77.81 178 PRO A CA 1
ATOM 1353 C C . PRO A 1 178 ? -13.949 3.859 -0.390 1.00 77.81 178 PRO A C 1
ATOM 1355 O O . PRO A 1 178 ? -13.952 3.092 0.571 1.00 77.81 178 PRO A O 1
ATOM 1358 N N . ASP A 1 179 ? -13.545 3.483 -1.604 1.00 85.31 179 ASP A N 1
ATOM 1359 C CA . ASP A 1 179 ? -12.957 2.168 -1.878 1.00 85.31 179 ASP A CA 1
ATOM 1360 C C . ASP A 1 179 ? -11.482 2.164 -1.453 1.00 85.31 179 ASP A C 1
ATOM 1362 O O . ASP A 1 179 ? -10.563 2.385 -2.245 1.00 85.31 179 ASP A O 1
ATOM 1366 N N . LEU A 1 180 ? -11.268 2.012 -0.147 1.00 88.94 180 LEU A N 1
ATOM 1367 C CA . LEU A 1 180 ? -9.942 2.074 0.460 1.00 88.94 180 LEU A CA 1
ATOM 1368 C C . LEU A 1 180 ? -9.056 0.888 0.040 1.00 88.94 180 LEU A C 1
ATOM 1370 O O . LEU A 1 180 ? -7.844 1.051 -0.079 1.00 88.94 180 LEU A O 1
ATOM 1374 N N . ASP A 1 181 ? -9.651 -0.279 -0.217 1.00 87.75 181 ASP A N 1
ATOM 1375 C CA . ASP A 1 181 ? -8.938 -1.483 -0.653 1.00 87.75 181 ASP A CA 1
ATOM 1376 C C . ASP A 1 181 ? -8.357 -1.311 -2.056 1.00 87.75 181 ASP A C 1
ATOM 1378 O O . ASP A 1 181 ? -7.212 -1.693 -2.305 1.00 87.75 181 ASP A O 1
ATOM 1382 N N . HIS A 1 182 ? -9.110 -0.681 -2.964 1.00 86.56 182 HIS A N 1
ATOM 1383 C CA . HIS A 1 182 ? -8.603 -0.357 -4.293 1.00 86.56 182 HIS A CA 1
ATOM 1384 C C . HIS A 1 182 ? -7.380 0.569 -4.227 1.00 86.56 182 HIS A C 1
ATOM 1386 O O . HIS A 1 182 ? -6.385 0.303 -4.898 1.00 86.56 182 HIS A O 1
ATOM 1392 N N . ILE A 1 183 ? -7.413 1.598 -3.371 1.00 86.06 183 ILE A N 1
ATOM 1393 C CA . ILE A 1 183 ? -6.290 2.535 -3.199 1.00 86.06 183 ILE A CA 1
ATOM 1394 C C . ILE A 1 183 ? -5.053 1.809 -2.653 1.00 86.06 183 ILE A C 1
ATOM 1396 O O . ILE A 1 183 ? -3.943 2.031 -3.134 1.00 86.06 183 ILE A O 1
ATOM 1400 N N . VAL A 1 184 ? -5.225 0.917 -1.672 1.00 87.75 184 VAL A N 1
ATOM 1401 C CA . VAL A 1 184 ? -4.122 0.101 -1.136 1.00 87.75 184 VAL A CA 1
ATOM 1402 C C . VAL A 1 184 ? -3.508 -0.786 -2.225 1.00 87.75 184 VAL A C 1
ATOM 1404 O O . VAL A 1 184 ? -2.280 -0.874 -2.312 1.00 87.75 184 VAL A O 1
ATOM 1407 N N . GLY A 1 185 ? -4.341 -1.398 -3.071 1.00 84.19 185 GLY A N 1
ATOM 1408 C CA . GLY A 1 185 ? -3.892 -2.168 -4.231 1.00 84.19 185 GLY A CA 1
ATOM 1409 C C . GLY A 1 185 ? -3.055 -1.333 -5.203 1.00 84.19 185 GLY A C 1
ATOM 1410 O O . GLY A 1 185 ? -1.937 -1.722 -5.536 1.00 84.19 185 GLY A O 1
ATOM 1411 N N . ASP A 1 186 ? -3.538 -0.149 -5.581 1.00 84.12 186 ASP A N 1
ATOM 1412 C CA . ASP A 1 186 ? -2.835 0.753 -6.504 1.00 84.12 186 ASP A CA 1
ATOM 1413 C C . ASP A 1 186 ? -1.473 1.210 -5.943 1.00 84.12 186 ASP A C 1
ATOM 1415 O O . ASP A 1 186 ? -0.474 1.269 -6.667 1.00 84.12 186 ASP A O 1
ATOM 1419 N N . LEU A 1 187 ? -1.399 1.496 -4.637 1.00 82.19 187 LEU A N 1
ATOM 1420 C CA . LEU A 1 187 ? -0.145 1.848 -3.962 1.00 82.19 187 LEU A CA 1
ATOM 1421 C C . LEU A 1 187 ? 0.862 0.688 -3.999 1.00 82.19 187 LEU A C 1
ATOM 1423 O O . LEU A 1 187 ? 2.040 0.900 -4.304 1.00 82.19 187 LEU A O 1
ATOM 1427 N N . GLN A 1 188 ? 0.404 -0.539 -3.740 1.00 84.00 188 GLN A N 1
ATOM 1428 C CA . GLN A 1 188 ? 1.237 -1.739 -3.834 1.00 84.00 188 GLN A CA 1
ATOM 1429 C C . GLN A 1 188 ? 1.763 -1.949 -5.260 1.00 84.00 188 GLN A C 1
ATOM 1431 O O . GLN A 1 188 ? 2.958 -2.194 -5.441 1.00 84.00 188 GLN A O 1
ATOM 1436 N N . GLU A 1 189 ? 0.901 -1.829 -6.273 1.00 81.50 189 GLU A N 1
ATOM 1437 C CA . GLU A 1 189 ? 1.277 -1.962 -7.687 1.00 81.50 189 GLU A CA 1
ATOM 1438 C C . GLU A 1 189 ? 2.305 -0.904 -8.114 1.00 81.50 189 GLU A C 1
ATOM 1440 O O . GLU A 1 189 ? 3.212 -1.189 -8.899 1.00 81.50 189 GLU A O 1
ATOM 1445 N N . ALA A 1 190 ? 2.228 0.297 -7.537 1.00 77.38 190 ALA A N 1
ATOM 1446 C CA . ALA A 1 190 ? 3.208 1.360 -7.739 1.00 77.38 190 ALA A CA 1
ATOM 1447 C C . ALA A 1 190 ? 4.532 1.153 -6.968 1.00 77.38 190 ALA A C 1
ATOM 1449 O O . ALA A 1 190 ? 5.453 1.973 -7.070 1.00 77.38 190 ALA A O 1
ATOM 1450 N N . GLY A 1 191 ? 4.660 0.058 -6.213 1.00 76.88 191 GLY A N 1
ATOM 1451 C CA . GLY A 1 191 ? 5.867 -0.308 -5.473 1.00 76.88 191 GLY A CA 1
ATOM 1452 C C . GLY A 1 191 ? 6.003 0.367 -4.107 1.00 76.88 191 GLY A C 1
ATOM 1453 O O . GLY A 1 191 ? 7.119 0.428 -3.575 1.00 76.88 191 GLY A O 1
ATOM 1454 N N . VAL A 1 192 ? 4.907 0.887 -3.545 1.00 79.00 192 VAL A N 1
ATOM 1455 C CA . VAL A 1 192 ? 4.853 1.316 -2.142 1.00 79.00 192 VAL A CA 1
ATOM 1456 C C . VAL A 1 192 ? 4.813 0.069 -1.264 1.00 79.00 192 VAL A C 1
ATOM 1458 O O . VAL A 1 192 ? 3.985 -0.824 -1.441 1.00 79.00 192 VAL A O 1
ATOM 1461 N N . THR A 1 193 ? 5.760 -0.022 -0.336 1.00 79.50 193 THR A N 1
ATOM 1462 C CA . THR A 1 193 ? 5.909 -1.175 0.553 1.00 79.50 193 THR A CA 1
ATOM 1463 C C . THR A 1 193 ? 5.321 -0.860 1.916 1.00 79.50 193 THR A C 1
ATOM 1465 O O . THR A 1 193 ? 5.704 0.132 2.531 1.00 79.50 193 THR A O 1
ATOM 1468 N N . PHE A 1 194 ? 4.468 -1.741 2.420 1.00 80.12 194 PHE A N 1
ATOM 1469 C CA . PHE A 1 194 ? 3.890 -1.627 3.756 1.00 80.12 194 PHE A CA 1
ATOM 1470 C C . PHE A 1 194 ? 4.822 -2.251 4.804 1.00 80.12 194 PHE A C 1
ATOM 1472 O O . PHE A 1 194 ? 5.522 -3.222 4.521 1.00 80.12 194 PHE A O 1
ATOM 1479 N N . GLY A 1 195 ? 4.875 -1.656 5.995 1.00 76.25 195 GLY A N 1
ATOM 1480 C CA . GLY A 1 195 ? 5.816 -2.011 7.059 1.00 76.25 195 GLY A CA 1
ATOM 1481 C C . GLY A 1 195 ? 5.322 -3.115 7.997 1.00 76.25 195 GLY A C 1
ATOM 1482 O O . GLY A 1 195 ? 4.201 -3.611 7.881 1.00 76.25 195 GLY A O 1
ATOM 1483 N N . SER A 1 196 ? 6.158 -3.472 8.976 1.00 68.19 196 SER A N 1
ATOM 1484 C CA . SER A 1 196 ? 5.827 -4.445 10.026 1.00 68.19 196 SER A CA 1
ATOM 1485 C C . SER A 1 196 ? 5.140 -3.790 11.225 1.00 68.19 196 SER A C 1
ATOM 1487 O O . SER A 1 196 ? 5.567 -2.730 11.678 1.00 68.19 196 SER A O 1
ATOM 1489 N N . LEU A 1 197 ? 4.171 -4.486 11.824 1.00 71.81 197 LEU A N 1
ATOM 1490 C CA . LEU A 1 197 ? 3.537 -4.068 13.081 1.00 71.81 197 LEU A CA 1
ATOM 1491 C C . LEU A 1 197 ? 4.502 -4.120 14.286 1.00 71.81 197 LEU A C 1
ATOM 1493 O O . LEU A 1 197 ? 5.381 -5.001 14.320 1.00 71.81 197 LEU A O 1
ATOM 1497 N N . PRO A 1 198 ? 4.313 -3.255 15.306 1.00 69.12 198 PRO A N 1
ATOM 1498 C CA . PRO A 1 198 ? 4.965 -3.407 16.610 1.00 69.12 198 PRO A CA 1
ATOM 1499 C C . PRO A 1 198 ? 4.525 -4.707 17.297 1.00 69.12 198 PRO A C 1
ATOM 1501 O O . PRO A 1 198 ? 3.460 -5.245 16.996 1.00 69.12 198 PRO A O 1
ATOM 1504 N N . GLU A 1 199 ? 5.359 -5.236 18.196 1.00 72.62 199 GLU A N 1
ATOM 1505 C CA . GLU A 1 199 ? 5.168 -6.556 18.818 1.00 72.62 199 GLU A CA 1
ATOM 1506 C C . GLU A 1 199 ? 3.824 -6.674 19.549 1.00 72.62 199 GLU A C 1
ATOM 1508 O O . GLU A 1 199 ? 3.152 -7.693 19.440 1.00 72.62 199 GLU A O 1
ATOM 1513 N N . GLU A 1 200 ? 3.386 -5.598 20.196 1.00 72.56 200 GLU A N 1
ATOM 1514 C CA . GLU A 1 200 ? 2.140 -5.503 20.956 1.00 72.56 200 GLU A CA 1
ATOM 1515 C C . GLU A 1 200 ? 0.886 -5.555 20.072 1.00 72.56 200 GLU A C 1
ATOM 1517 O O . GLU A 1 200 ? -0.185 -5.916 20.551 1.00 72.56 200 GLU A O 1
ATOM 1522 N N . ALA A 1 201 ? 1.011 -5.201 18.788 1.00 66.31 201 ALA A N 1
ATOM 1523 C CA . ALA A 1 201 ? -0.080 -5.217 17.812 1.00 66.31 201 ALA A CA 1
ATOM 1524 C C . ALA A 1 201 ? -0.076 -6.455 16.904 1.00 66.31 201 ALA A C 1
ATOM 1526 O O . ALA A 1 201 ? -0.995 -6.635 16.096 1.00 66.31 201 ALA A O 1
ATOM 1527 N N . ARG A 1 202 ? 0.946 -7.312 17.019 1.00 70.75 202 ARG A N 1
ATOM 1528 C CA . ARG A 1 202 ? 0.976 -8.608 16.340 1.00 70.75 202 ARG A CA 1
ATOM 1529 C C . ARG A 1 202 ? 0.003 -9.526 17.059 1.00 70.75 202 ARG A C 1
ATOM 1531 O O . ARG A 1 202 ? 0.120 -9.748 18.260 1.00 70.75 202 ARG A O 1
ATOM 1538 N N . ASP A 1 203 ? -0.962 -10.056 16.319 1.00 64.38 203 ASP A N 1
ATOM 1539 C CA . ASP A 1 203 ? -1.858 -11.067 16.866 1.00 64.38 203 ASP A CA 1
ATOM 1540 C C . ASP A 1 203 ? -1.037 -12.324 17.165 1.00 64.38 203 ASP A C 1
ATOM 1542 O O . ASP A 1 203 ? -0.624 -13.042 16.255 1.00 64.38 203 ASP A O 1
ATOM 1546 N N . LEU A 1 204 ? -0.751 -12.571 18.443 1.00 53.41 204 LEU A N 1
ATOM 1547 C CA . LEU A 1 204 ? 0.010 -13.744 18.880 1.00 53.41 204 LEU A CA 1
ATOM 1548 C C . LEU A 1 204 ? -0.783 -15.054 18.686 1.00 53.41 204 LEU A C 1
ATOM 1550 O O . LEU A 1 204 ? -0.221 -16.134 18.851 1.00 53.41 204 LEU A O 1
ATOM 1554 N N . GLU A 1 205 ? -2.071 -14.978 18.321 1.00 48.38 205 GLU A N 1
ATOM 1555 C CA . GLU A 1 205 ? -2.931 -16.141 18.055 1.00 48.38 205 GLU A CA 1
ATOM 1556 C C . GLU A 1 205 ? -2.831 -16.699 16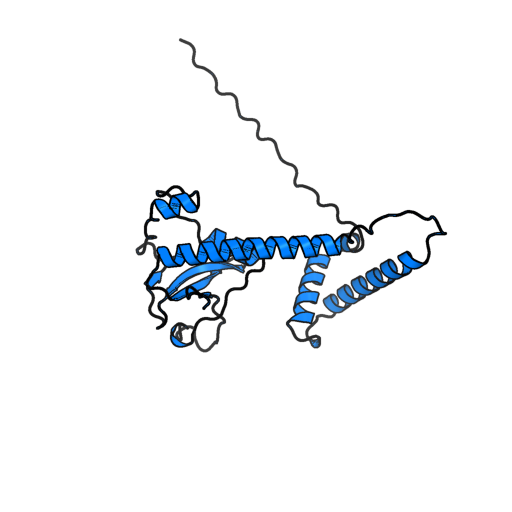.620 1.00 48.38 205 GLU A C 1
ATOM 1558 O O . GLU A 1 205 ? -3.504 -17.678 16.290 1.00 48.38 205 GLU A O 1
ATOM 1563 N N . ILE A 1 206 ? -1.953 -16.162 15.766 1.00 47.75 206 ILE A N 1
ATOM 1564 C CA . ILE A 1 206 ? -1.609 -16.802 14.486 1.00 47.75 206 ILE A CA 1
ATOM 1565 C C . ILE A 1 206 ? -0.522 -17.845 14.773 1.00 47.75 206 ILE A C 1
ATOM 1567 O O . ILE A 1 206 ? 0.667 -17.546 14.804 1.00 47.75 206 ILE A O 1
ATOM 1571 N N . GLY A 1 207 ? -0.963 -19.066 15.091 1.00 43.25 207 GLY A N 1
ATOM 1572 C CA . GLY A 1 207 ? -0.151 -20.143 15.667 1.00 43.25 207 GLY A CA 1
ATOM 1573 C C . GLY A 1 207 ? 1.300 -20.234 15.179 1.00 43.25 207 GLY A C 1
ATOM 1574 O O . GLY A 1 207 ? 1.545 -20.492 14.005 1.00 43.25 207 GLY A O 1
ATOM 1575 N N . ASP A 1 208 ? 2.242 -20.078 16.117 1.00 39.34 208 ASP A N 1
ATOM 1576 C CA . ASP A 1 208 ? 3.679 -20.411 16.064 1.00 39.34 208 ASP A CA 1
ATOM 1577 C C . ASP A 1 208 ? 4.482 -19.979 14.818 1.00 39.34 208 ASP A C 1
ATOM 1579 O O . ASP A 1 208 ? 5.638 -20.378 14.644 1.00 39.34 208 ASP A O 1
ATOM 1583 N N . ARG A 1 209 ? 3.923 -19.135 13.952 1.00 43.56 209 ARG A N 1
ATOM 1584 C CA . ARG A 1 209 ? 4.606 -18.576 12.790 1.00 43.56 209 ARG A CA 1
ATOM 1585 C C . ARG A 1 209 ? 4.665 -17.076 12.971 1.00 43.56 209 ARG A C 1
ATOM 1587 O O . ARG A 1 209 ? 3.643 -16.410 13.076 1.00 43.56 209 ARG A O 1
ATOM 1594 N N . TYR A 1 210 ? 5.881 -16.544 12.970 1.00 48.69 210 TYR A N 1
ATOM 1595 C CA . TYR A 1 210 ? 6.124 -15.129 12.733 1.00 48.69 210 TYR A CA 1
ATOM 1596 C C . TYR A 1 210 ? 5.686 -14.804 11.297 1.00 48.69 210 TYR A C 1
ATOM 1598 O O . TYR A 1 210 ? 6.516 -14.699 10.397 1.00 48.69 210 TYR A O 1
ATOM 1606 N N . GLU A 1 211 ? 4.380 -14.736 11.047 1.00 52.50 211 GLU A N 1
ATOM 1607 C CA . GLU A 1 211 ? 3.858 -14.252 9.779 1.00 52.50 211 GLU A CA 1
ATOM 1608 C C . GLU A 1 211 ? 4.089 -12.744 9.735 1.00 52.50 211 GLU A C 1
ATOM 1610 O O . GLU A 1 211 ? 3.728 -11.994 10.644 1.00 52.50 211 GLU A O 1
ATOM 1615 N N . TYR A 1 212 ? 4.784 -12.304 8.690 1.00 59.84 212 TYR A N 1
ATOM 1616 C CA . TYR A 1 212 ? 4.944 -10.895 8.388 1.00 59.84 212 TYR A CA 1
ATOM 1617 C C . TYR A 1 212 ? 3.563 -10.344 8.031 1.00 59.84 212 TYR A C 1
ATOM 1619 O O . TYR A 1 212 ? 3.064 -10.595 6.935 1.00 59.84 212 TYR A O 1
ATOM 1627 N N . ILE A 1 213 ? 2.924 -9.647 8.971 1.00 71.06 213 ILE A N 1
ATOM 1628 C CA . ILE A 1 213 ? 1.643 -8.990 8.719 1.00 71.06 213 ILE A CA 1
ATOM 1629 C C . ILE A 1 213 ? 1.942 -7.583 8.185 1.00 71.06 213 ILE A C 1
ATOM 1631 O O . ILE A 1 213 ? 2.488 -6.765 8.938 1.00 71.06 213 ILE A O 1
ATOM 1635 N N . PRO A 1 214 ? 1.621 -7.294 6.912 1.00 79.81 214 PRO A N 1
ATOM 1636 C CA . PRO A 1 214 ? 1.819 -5.971 6.343 1.00 79.81 214 PRO A CA 1
ATOM 1637 C C . PRO A 1 214 ? 0.941 -4.943 7.062 1.00 79.81 214 PRO A C 1
ATOM 1639 O O . PRO A 1 214 ? -0.196 -5.220 7.454 1.00 79.81 214 PRO A O 1
ATOM 1642 N N . SER A 1 215 ? 1.474 -3.739 7.240 1.00 84.06 215 SER A N 1
ATOM 1643 C CA . SER A 1 215 ? 0.770 -2.650 7.908 1.00 84.06 215 SER A CA 1
ATOM 1644 C C . SER A 1 215 ? 1.152 -1.276 7.383 1.00 84.06 215 SER A C 1
ATOM 1646 O O . SER A 1 215 ? 2.283 -1.037 6.960 1.00 84.06 215 SER A O 1
ATOM 1648 N N . LEU A 1 216 ? 0.197 -0.356 7.457 1.00 86.06 216 LEU A N 1
ATOM 1649 C CA . LEU A 1 216 ? 0.419 1.062 7.215 1.00 86.06 216 LEU A CA 1
ATOM 1650 C C . LEU A 1 216 ? 0.549 1.778 8.563 1.00 86.06 216 LEU A C 1
ATOM 1652 O O . LEU A 1 216 ? -0.347 1.689 9.408 1.00 86.06 216 LEU A O 1
ATOM 1656 N N . SER A 1 217 ? 1.663 2.481 8.768 1.00 86.00 217 SER A N 1
ATOM 1657 C CA . SER A 1 217 ? 1.842 3.325 9.951 1.00 86.00 217 SER A CA 1
ATOM 1658 C C . SER A 1 217 ? 1.024 4.602 9.809 1.00 86.00 217 SER A C 1
ATOM 1660 O O . SER A 1 217 ? 1.100 5.281 8.789 1.00 86.00 217 SER A O 1
ATOM 1662 N N . LEU A 1 218 ? 0.264 4.941 10.847 1.00 86.38 218 LEU A N 1
ATOM 1663 C CA . LEU A 1 218 ? -0.470 6.200 10.936 1.00 86.38 218 LEU A CA 1
ATOM 1664 C C . LEU A 1 218 ? 0.265 7.224 11.805 1.00 86.38 218 LEU A C 1
ATOM 1666 O O . LEU A 1 218 ? -0.235 8.327 12.004 1.00 86.38 218 LEU A O 1
ATOM 1670 N N . GLU A 1 219 ? 1.440 6.888 12.330 1.00 79.88 219 GLU A N 1
ATOM 1671 C CA . GLU A 1 219 ? 2.250 7.831 13.090 1.00 79.88 219 GLU A CA 1
ATOM 1672 C C . GLU A 1 219 ? 2.867 8.881 12.156 1.00 79.88 219 GLU A C 1
ATOM 1674 O O . GLU A 1 219 ? 3.301 8.584 11.042 1.00 79.88 219 GLU A O 1
ATOM 1679 N N . THR A 1 220 ? 2.908 10.138 12.597 1.00 60.03 220 THR A N 1
ATOM 1680 C CA . THR A 1 220 ? 3.609 11.198 11.866 1.00 60.03 220 THR A CA 1
ATOM 1681 C C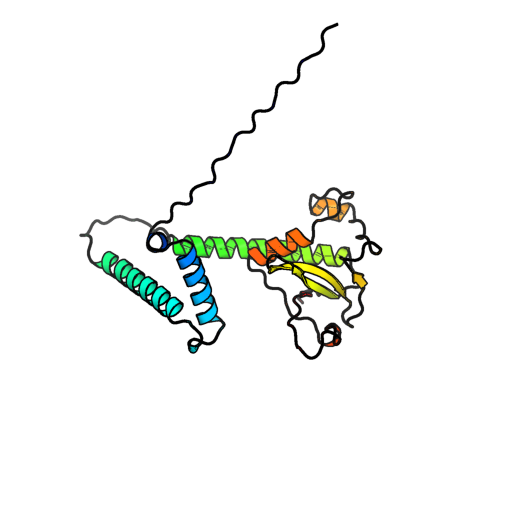 . THR A 1 220 ? 5.098 10.885 11.805 1.00 60.03 220 THR A C 1
ATOM 1683 O O . THR A 1 220 ? 5.726 10.724 12.852 1.00 60.03 220 THR A O 1
ATOM 1686 N N . ALA A 1 221 ? 5.673 10.874 10.601 1.00 48.34 221 ALA A N 1
ATOM 1687 C CA . ALA A 1 221 ? 7.118 10.940 10.434 1.00 48.34 221 ALA A CA 1
ATOM 1688 C C . ALA A 1 221 ? 7.618 12.250 11.071 1.00 48.34 221 ALA A C 1
ATOM 1690 O O . ALA A 1 221 ? 7.343 13.336 10.562 1.00 48.34 221 ALA A O 1
ATOM 1691 N N . THR A 1 222 ? 8.259 12.145 12.235 1.00 33.47 222 THR A N 1
ATOM 1692 C CA . THR A 1 222 ? 8.933 13.262 12.919 1.00 33.47 222 THR A CA 1
ATOM 1693 C C . THR A 1 222 ? 10.205 13.678 12.209 1.00 33.47 222 THR A C 1
ATOM 1695 O O . THR A 1 222 ? 10.957 12.760 11.806 1.00 33.47 222 THR A O 1
#

pLDDT: mean 70.59, std 16.04, range [33.47, 91.31]

Secondary structure (DSSP, 8-state):
--PPPPPP-----PPP------GGGGGS-HHHHHHHHHHHHHHHHS-GGG--HHHHHHHHHHHHHHHHHHHHTTTS----------PPPHHHHHHHHHHHHHHHHHHHHHHHHHHHHHH-TT-SEEEEEE-TTS-EEEEEEE-TTS-EEEETT-TTSPPPPPPHHHHHHTT--TTS---HHHHHHHHHHTTPPPEEPPGGGS-TTSTT-----EEEE-S---

Solvent-accessible surface area (backbone atoms only — not comparable to full-atom values): 13639 Å² total; per-residue (Å²): 140,82,84,84,80,84,78,84,80,80,79,78,83,75,74,79,85,80,81,81,65,70,71,78,61,52,81,44,55,73,70,51,48,53,46,46,54,52,44,54,49,38,57,74,76,50,61,71,84,73,58,49,74,68,44,53,50,50,49,51,53,52,50,53,52,51,50,50,55,60,53,58,73,72,77,74,81,81,95,70,96,65,98,64,84,80,73,73,52,74,64,58,50,51,51,52,49,51,54,49,48,31,56,51,35,52,50,51,48,51,53,51,38,53,51,50,36,70,73,36,74,73,37,34,31,38,38,37,40,76,45,98,79,76,34,46,31,71,40,32,31,19,26,81,75,32,48,77,75,43,45,66,85,39,85,92,47,68,81,77,78,54,54,64,70,58,17,54,76,69,73,44,59,53,89,55,84,79,68,61,41,60,52,47,29,54,33,44,74,42,67,53,80,63,45,76,63,58,77,64,47,50,72,79,82,54,74,97,50,92,69,87,50,39,18,45,72,50,65,78,89,125

Foldseek 3Di:
DDDDDDDDDDDDPDDPPDDQDDALCNVDDPVLVVLQVVLVVCCVPHDPVPDDPSSVVSPVSSVVSVVVVVVVVVPDDDDDDDPDDPDPDPVVVVVVVLVVLLVVLVVLLVLLLVQVCVQQVQFQKFWWDQDPVRQTFTAFGAHLQQHTPAGPPDPVGDGDQGDPVSCVVVVHDSVDDDPSSVSSRSSVVSVNFFQARDPSNPPCPPPPDPPRTGMHGSDDPD

Radius of gyration: 25.08 Å; Cα contacts (8 Å, |Δi|>4): 199; chains: 1; bounding box: 82×44×62 Å